Protein AF-C5L3Y3-F1 (afdb_monomer_lite)

Secondary structure (DSSP, 8-state):
---HHHHHHHHHHHHHHHTT--HHHHHTHHHHHHHHHTSTTS-HHHHHHHHHHHHHHHHHTT-HHHHHHHHHHHHHHHHHH-PPPPHHHHHHHHHHHIIIII--HHHHHHHHHHHHHTSS-TT-THHHHHHHHHHHHTT-HHHHHHHHHHHHHHSSS-GGG-HHHHHHHHHHHHHTT-HHHHHHHHTTT--

Foldseek 3Di:
DDDPLLVVLLVQLLVCVLQVHDLVSQCSLQVVLVVLLVDPDDCLQSSLSSLLSNLVSCCVVVVLVVSVVSLVSSVVNVVVNPDDHFLLSVLSSQLSCCCNVVVNLQSSLVSLVVSCVRDPDVVSCSSLVSSLVSCVVVLNLVSLVVSLVSVCVVDVDPLLPTLNNLQSNLVSCVSVVNNVRSVVSVVSNPD

Radius of gyration: 16.75 Å; chains: 1; bounding box: 47×32×42 Å

Sequence (191 aa):
MTNPELSTAIHSYKHAVLAYLNFDYWAKIVPVAEKALKTPHRDTGESLTAGLLAVDFLTWSRQVQRGKEMLATVERVADETGQAYPEYISNLLKAYQSCIKATDYEKAYGYFYRSWATGPHHEDLFALKRAQVMALKCGRSDLIHEAIAELYKTHSFSLSTIPFMAGMVSFGLEQAGDYSGAERFIVYISK

pLDDT: mean 83.25, std 13.18, range [41.72, 97.56]

Structure (mmCIF, N/CA/C/O backbone):
data_AF-C5L3Y3-F1
#
_entry.id   AF-C5L3Y3-F1
#
loop_
_atom_site.group_PDB
_atom_site.id
_atom_site.type_symbol
_atom_site.label_atom_id
_atom_site.label_alt_id
_atom_site.label_comp_id
_atom_site.label_asym_id
_atom_site.label_entity_id
_atom_site.label_seq_id
_atom_site.pdbx_PDB_ins_code
_atom_site.Cartn_x
_atom_site.Cartn_y
_atom_site.Cartn_z
_atom_site.occupancy
_atom_site.B_iso_or_equiv
_atom_site.auth_seq_id
_atom_site.auth_comp_id
_atom_site.auth_asym_id
_atom_site.auth_atom_id
_atom_site.pdbx_PDB_model_num
ATOM 1 N N . MET A 1 1 ? -14.710 16.761 11.221 1.00 48.34 1 MET A N 1
ATOM 2 C CA . MET A 1 1 ? -13.512 17.576 11.520 1.00 48.34 1 MET A CA 1
ATOM 3 C C . MET A 1 1 ? -12.362 16.604 11.447 1.00 48.34 1 MET A C 1
ATOM 5 O O . MET A 1 1 ? -12.349 15.726 12.293 1.00 48.34 1 MET A O 1
ATOM 9 N N . THR A 1 2 ? -11.491 16.732 10.447 1.00 62.66 2 THR A N 1
ATOM 10 C CA . THR A 1 2 ? -10.348 15.830 10.249 1.00 62.66 2 THR A CA 1
ATOM 11 C C . THR A 1 2 ? -9.451 15.820 11.482 1.00 62.66 2 THR A C 1
ATOM 13 O O . THR A 1 2 ? -9.200 16.869 12.084 1.00 62.66 2 THR A O 1
ATOM 16 N N . ASN A 1 3 ? -8.983 14.639 11.879 1.00 81.06 3 ASN A N 1
ATOM 17 C CA . ASN A 1 3 ? -8.075 14.482 13.008 1.00 81.06 3 ASN A CA 1
ATOM 18 C C . ASN A 1 3 ? -6.643 14.862 12.568 1.00 81.06 3 ASN A C 1
ATOM 20 O O . ASN A 1 3 ? -6.042 14.130 11.776 1.00 81.06 3 ASN A O 1
ATOM 24 N N . PRO A 1 4 ? -6.046 15.964 13.073 1.00 85.50 4 PRO A N 1
ATOM 25 C CA . PRO A 1 4 ? -4.750 16.446 12.582 1.00 85.50 4 PRO A CA 1
ATOM 26 C C . PRO A 1 4 ? -3.602 15.454 12.798 1.00 85.50 4 PRO A C 1
ATOM 28 O O . PRO A 1 4 ? -2.688 15.376 11.975 1.00 85.50 4 PRO A O 1
ATOM 31 N N . GLU A 1 5 ? -3.656 14.673 13.882 1.00 89.19 5 GLU A N 1
ATOM 32 C CA . GLU A 1 5 ? -2.683 13.614 14.181 1.00 89.19 5 GLU A CA 1
ATOM 33 C C . GLU A 1 5 ? -2.729 12.522 13.100 1.00 89.19 5 GLU A C 1
ATOM 35 O O . GLU A 1 5 ? -1.695 12.088 12.591 1.00 89.19 5 GLU A O 1
ATOM 40 N N . LEU A 1 6 ? -3.941 12.133 12.700 1.00 89.38 6 LEU A N 1
ATOM 41 C CA . LEU A 1 6 ? -4.198 11.085 11.716 1.00 89.38 6 LEU A CA 1
ATOM 42 C C . LEU A 1 6 ? -3.771 11.515 10.310 1.00 89.38 6 LEU A C 1
ATOM 44 O O . LEU A 1 6 ? -3.026 10.798 9.641 1.00 89.38 6 LEU A O 1
ATOM 48 N N . SER A 1 7 ? -4.174 12.718 9.902 1.00 90.31 7 SER A N 1
ATOM 49 C CA . SER A 1 7 ? -3.813 13.294 8.606 1.00 90.31 7 SER A CA 1
ATOM 50 C C . SER A 1 7 ? -2.290 13.452 8.458 1.00 90.31 7 SER A C 1
ATOM 52 O O . SER A 1 7 ? -1.703 13.033 7.456 1.00 90.31 7 SER A O 1
ATOM 54 N N . THR A 1 8 ? -1.616 13.936 9.512 1.00 92.69 8 THR A N 1
ATOM 55 C CA . THR A 1 8 ? -0.148 14.065 9.549 1.00 92.69 8 THR A CA 1
ATOM 56 C C . THR A 1 8 ? 0.543 12.710 9.430 1.00 92.69 8 THR A C 1
ATOM 58 O O . THR A 1 8 ? 1.523 12.581 8.690 1.00 92.69 8 THR A O 1
ATOM 61 N N . ALA A 1 9 ? 0.045 11.689 10.132 1.00 92.62 9 ALA A N 1
ATOM 62 C CA . ALA A 1 9 ? 0.619 10.349 10.083 1.00 92.62 9 ALA A CA 1
ATOM 63 C C . ALA A 1 9 ? 0.475 9.719 8.688 1.00 92.62 9 ALA A C 1
ATOM 65 O O . ALA A 1 9 ? 1.448 9.175 8.164 1.00 92.62 9 ALA A O 1
ATOM 66 N N . ILE A 1 10 ? -0.700 9.845 8.059 1.00 93.06 10 ILE A N 1
ATOM 67 C CA . ILE A 1 10 ? -0.961 9.358 6.695 1.00 93.06 10 ILE A CA 1
ATOM 68 C C . ILE A 1 10 ? -0.006 10.020 5.696 1.00 93.06 10 ILE A C 1
ATOM 70 O O . ILE A 1 10 ? 0.648 9.323 4.917 1.00 93.06 10 ILE A O 1
ATOM 74 N N . HIS A 1 11 ? 0.103 11.351 5.729 1.00 91.50 11 HIS A N 1
ATOM 75 C CA . HIS A 1 11 ? 0.978 12.086 4.816 1.00 91.50 11 HIS A CA 1
ATOM 76 C C . HIS A 1 11 ? 2.454 11.725 5.034 1.00 91.50 11 HIS A C 1
ATOM 78 O O . HIS A 1 11 ? 3.159 11.384 4.083 1.00 91.50 11 HIS A O 1
ATOM 84 N N . SER A 1 12 ? 2.901 11.706 6.294 1.00 90.81 12 SER A N 1
ATOM 85 C CA . SER A 1 12 ? 4.278 11.344 6.655 1.00 90.81 12 SER A CA 1
ATOM 86 C C . SER A 1 12 ? 4.635 9.932 6.197 1.00 90.81 12 SER A C 1
ATOM 88 O O . SER A 1 12 ? 5.738 9.712 5.702 1.00 90.81 12 SER A O 1
ATOM 90 N N . TYR A 1 13 ? 3.702 8.983 6.322 1.00 93.69 13 TYR A N 1
ATOM 91 C CA . TYR A 1 13 ? 3.898 7.612 5.866 1.00 93.69 13 TYR A CA 1
ATOM 92 C C . TYR A 1 13 ? 4.078 7.539 4.351 1.00 93.69 13 TYR A C 1
ATOM 94 O O . TYR A 1 13 ? 5.070 6.992 3.870 1.00 93.69 13 TYR A O 1
ATOM 102 N N . LYS A 1 14 ? 3.144 8.120 3.589 1.00 90.31 14 LYS A N 1
ATOM 103 C CA . LYS A 1 14 ? 3.197 8.124 2.120 1.00 90.31 14 LYS A CA 1
ATOM 104 C C . LYS A 1 14 ? 4.480 8.780 1.621 1.00 90.31 14 LYS A C 1
ATOM 106 O O . LYS A 1 14 ? 5.168 8.200 0.782 1.00 90.31 14 LYS A O 1
ATOM 111 N N . HIS A 1 15 ? 4.854 9.919 2.203 1.00 86.44 15 HIS A N 1
ATOM 112 C CA . HIS A 1 15 ? 6.114 10.589 1.900 1.00 86.44 15 HIS A CA 1
ATOM 113 C C . HIS A 1 15 ? 7.324 9.701 2.218 1.00 86.44 15 HIS A C 1
ATOM 115 O O . HIS A 1 15 ? 8.192 9.528 1.369 1.00 86.44 15 HIS A O 1
ATOM 121 N N . ALA A 1 16 ? 7.379 9.086 3.404 1.00 86.94 16 ALA A N 1
ATOM 122 C CA . ALA A 1 16 ? 8.483 8.208 3.788 1.00 86.94 16 ALA A CA 1
ATOM 123 C C . ALA A 1 16 ? 8.630 7.004 2.846 1.00 86.94 16 ALA A C 1
ATOM 125 O O . ALA A 1 16 ? 9.750 6.649 2.468 1.00 86.94 16 ALA A O 1
ATOM 126 N N . VAL A 1 17 ? 7.507 6.420 2.422 1.00 86.25 17 VAL A N 1
ATOM 127 C CA . VAL A 1 17 ? 7.484 5.335 1.442 1.00 86.25 17 VAL A CA 1
ATOM 128 C C . VAL A 1 17 ? 7.999 5.820 0.094 1.00 86.25 17 VAL A C 1
ATOM 130 O O . VAL A 1 17 ? 8.873 5.171 -0.481 1.00 86.25 17 VAL A O 1
ATOM 133 N N . LEU A 1 18 ? 7.495 6.939 -0.425 1.00 81.88 18 LEU A N 1
ATOM 134 C CA . LEU A 1 18 ? 7.925 7.490 -1.712 1.00 81.88 18 LEU A CA 1
ATOM 135 C C . LEU A 1 18 ? 9.393 7.938 -1.691 1.00 81.88 18 LEU A C 1
ATOM 137 O O . LEU A 1 18 ? 10.087 7.740 -2.676 1.00 81.88 18 LEU A O 1
ATOM 141 N N . ALA A 1 19 ? 9.906 8.437 -0.572 1.00 78.62 19 ALA A N 1
ATOM 142 C CA . ALA A 1 19 ? 11.302 8.847 -0.427 1.00 78.62 19 ALA A CA 1
ATOM 143 C C . ALA A 1 19 ? 12.263 7.704 -0.035 1.00 78.62 19 ALA A C 1
ATOM 145 O O . ALA A 1 19 ? 13.447 7.959 0.160 1.00 78.62 19 ALA A O 1
ATOM 146 N N . TYR A 1 20 ? 11.785 6.455 0.091 1.00 77.19 20 TYR A N 1
ATOM 147 C CA . TYR A 1 20 ? 12.585 5.308 0.559 1.00 77.19 20 TYR A CA 1
ATOM 148 C C . TYR A 1 20 ? 13.301 5.552 1.901 1.00 77.19 20 TYR A C 1
ATOM 150 O O . TYR A 1 20 ? 14.406 5.063 2.134 1.00 77.19 20 TYR A O 1
ATOM 158 N N . LEU A 1 21 ? 12.664 6.294 2.810 1.00 80.12 21 LEU A 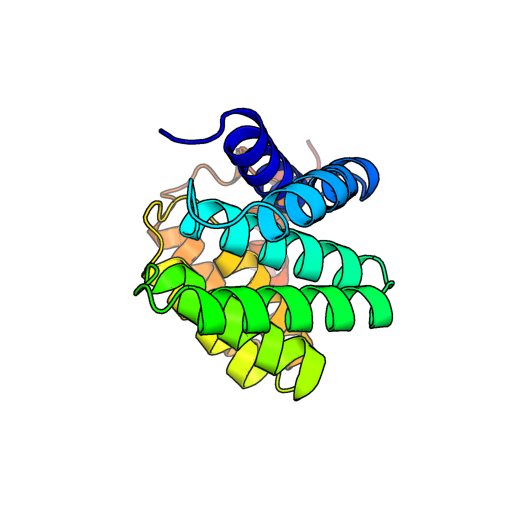N 1
ATOM 159 C CA . LEU A 1 21 ? 13.214 6.500 4.149 1.00 80.12 21 LEU A CA 1
ATOM 160 C C . LEU A 1 21 ? 13.245 5.180 4.931 1.00 80.12 21 LEU A C 1
ATOM 162 O O . LEU A 1 21 ? 12.514 4.242 4.615 1.00 80.12 21 LEU A O 1
ATOM 166 N N . ASN A 1 22 ? 14.052 5.128 5.990 1.00 83.75 22 ASN A N 1
ATOM 167 C CA . ASN A 1 22 ? 14.116 3.975 6.891 1.00 83.75 22 ASN A CA 1
ATOM 168 C C . ASN A 1 22 ? 12.719 3.630 7.462 1.00 83.75 22 ASN A C 1
ATOM 170 O O . ASN A 1 22 ? 11.907 4.520 7.732 1.00 83.75 22 ASN A O 1
ATOM 174 N N . PHE A 1 23 ? 12.459 2.339 7.682 1.00 84.00 23 PHE A N 1
ATOM 175 C CA . PHE A 1 23 ? 11.250 1.807 8.308 1.00 84.00 23 PHE A CA 1
ATOM 176 C C . PHE A 1 23 ? 10.892 2.459 9.652 1.00 84.00 23 PHE A C 1
ATOM 178 O O . PHE A 1 23 ? 9.711 2.495 9.987 1.00 84.00 23 PHE A O 1
ATOM 185 N N . ASP A 1 24 ? 11.841 3.048 10.382 1.00 86.31 24 ASP A N 1
ATOM 186 C CA . ASP A 1 24 ? 11.549 3.826 11.600 1.00 86.31 24 ASP A CA 1
ATOM 187 C C . ASP A 1 24 ? 10.598 5.010 11.341 1.00 86.31 24 ASP A C 1
ATOM 189 O O . ASP A 1 24 ? 9.754 5.348 12.175 1.00 86.31 24 ASP A O 1
ATOM 193 N N . TYR A 1 25 ? 10.682 5.629 10.158 1.00 85.25 25 TYR A N 1
ATOM 194 C CA . TYR A 1 25 ? 9.756 6.688 9.747 1.00 85.25 25 TYR A CA 1
ATOM 195 C C . TYR A 1 25 ? 8.369 6.134 9.408 1.00 85.25 25 TYR A C 1
ATOM 197 O O . TYR A 1 25 ? 7.365 6.817 9.604 1.00 85.25 25 TYR A O 1
ATOM 205 N N . TRP A 1 26 ? 8.313 4.891 8.933 1.00 90.00 26 TRP A N 1
ATOM 206 C CA . TRP A 1 26 ? 7.099 4.215 8.490 1.00 90.00 26 TRP A CA 1
ATOM 207 C C . TRP A 1 26 ? 6.322 3.684 9.701 1.00 90.00 26 TRP A C 1
ATOM 209 O O . TRP A 1 26 ? 5.102 3.810 9.763 1.00 90.00 26 TRP A O 1
ATOM 219 N N . ALA A 1 27 ? 7.033 3.165 10.708 1.00 93.06 27 ALA A N 1
ATOM 220 C CA . ALA A 1 27 ? 6.473 2.539 11.905 1.00 93.06 27 ALA A CA 1
ATOM 221 C C . ALA A 1 27 ? 5.526 3.452 12.703 1.00 93.06 27 ALA A C 1
ATOM 223 O O . ALA A 1 27 ? 4.621 2.967 13.383 1.00 93.06 27 ALA A O 1
ATOM 224 N N . LYS A 1 28 ? 5.697 4.777 12.587 1.00 94.31 28 LYS A N 1
ATOM 225 C CA . LYS A 1 28 ? 4.891 5.790 13.288 1.00 94.31 28 LYS A CA 1
ATOM 226 C C . LYS A 1 28 ? 3.395 5.717 12.966 1.00 94.31 28 LYS A C 1
ATOM 228 O O . LYS A 1 28 ? 2.593 6.152 13.787 1.00 94.31 28 LYS A O 1
ATOM 233 N N . ILE A 1 29 ? 3.005 5.149 11.820 1.00 96.06 29 ILE A N 1
ATOM 234 C CA . ILE A 1 29 ? 1.589 5.011 11.445 1.00 96.06 29 ILE A CA 1
ATOM 235 C C . ILE A 1 29 ? 0.839 3.997 12.322 1.00 96.06 29 ILE A C 1
ATOM 237 O O . ILE A 1 29 ? -0.355 4.159 12.555 1.00 96.06 29 ILE A O 1
ATOM 241 N N . VAL A 1 30 ? 1.528 2.968 12.832 1.00 97.12 30 VAL A N 1
ATOM 242 C CA . VAL A 1 30 ? 0.906 1.834 13.537 1.00 97.12 30 VAL A CA 1
ATOM 243 C C . VAL A 1 30 ? 0.162 2.257 14.810 1.00 97.12 30 VAL A C 1
ATOM 245 O O . VAL A 1 30 ? -1.033 1.976 14.889 1.00 97.12 30 VAL A O 1
ATOM 248 N N . PRO A 1 31 ? 0.782 2.951 15.790 1.00 95.62 31 PRO A N 1
ATOM 249 C CA . PRO A 1 31 ? 0.071 3.343 17.011 1.00 95.62 31 PRO A CA 1
ATOM 250 C C . PRO A 1 31 ? -1.088 4.313 16.735 1.00 95.62 31 PRO A C 1
ATOM 252 O O . PRO A 1 31 ? -2.117 4.259 17.411 1.00 95.62 31 PRO A O 1
ATOM 255 N N . VAL A 1 32 ? -0.955 5.172 15.717 1.00 94.31 32 VAL A N 1
ATOM 256 C CA . VAL A 1 32 ? -2.010 6.112 15.307 1.00 94.31 32 VAL A CA 1
ATOM 257 C C . VAL A 1 32 ? -3.198 5.355 14.710 1.00 94.31 32 VAL A C 1
ATOM 259 O O . VAL A 1 32 ? -4.339 5.601 15.099 1.00 94.31 32 VAL A O 1
ATOM 262 N N . ALA A 1 33 ? -2.938 4.384 13.831 1.00 94.56 33 ALA A N 1
ATOM 263 C CA . ALA A 1 33 ? -3.959 3.522 13.247 1.00 94.56 33 ALA A CA 1
ATOM 264 C C . ALA A 1 33 ? -4.674 2.665 14.306 1.00 94.56 33 ALA A C 1
ATOM 266 O O . ALA A 1 33 ? -5.902 2.619 14.331 1.00 94.56 33 ALA A O 1
ATOM 267 N N . GLU A 1 34 ? -3.932 2.040 15.227 1.00 94.75 34 GLU A N 1
ATOM 268 C CA . GLU A 1 34 ? -4.499 1.224 16.313 1.00 94.75 34 GLU A CA 1
ATOM 269 C C . GLU A 1 34 ? -5.439 2.037 17.218 1.00 94.75 34 GLU A C 1
ATOM 271 O O . GLU A 1 34 ? -6.486 1.539 17.637 1.00 94.75 34 GLU A O 1
ATOM 276 N N . LYS A 1 35 ? -5.089 3.294 17.514 1.00 92.81 35 LYS A N 1
ATOM 277 C CA . LYS A 1 35 ? -5.934 4.226 18.276 1.00 92.81 35 LYS A CA 1
ATOM 278 C C . LYS A 1 35 ? -7.173 4.645 17.477 1.00 92.81 35 LYS A C 1
ATOM 280 O O . LYS A 1 35 ? -8.284 4.639 18.011 1.00 92.81 35 LYS A O 1
ATOM 285 N N . ALA A 1 36 ? -6.990 4.986 16.202 1.00 91.31 36 ALA A N 1
ATOM 286 C CA . ALA A 1 36 ? -8.058 5.453 15.324 1.00 91.31 36 ALA A CA 1
ATOM 287 C C . ALA A 1 36 ? -9.120 4.369 15.065 1.00 91.31 36 ALA A C 1
ATOM 289 O O . ALA A 1 36 ? -10.313 4.652 15.139 1.00 91.31 36 ALA A O 1
ATOM 290 N N . LEU A 1 37 ? -8.706 3.115 14.855 1.00 91.31 37 LEU A N 1
ATOM 291 C CA . LEU A 1 37 ? -9.612 1.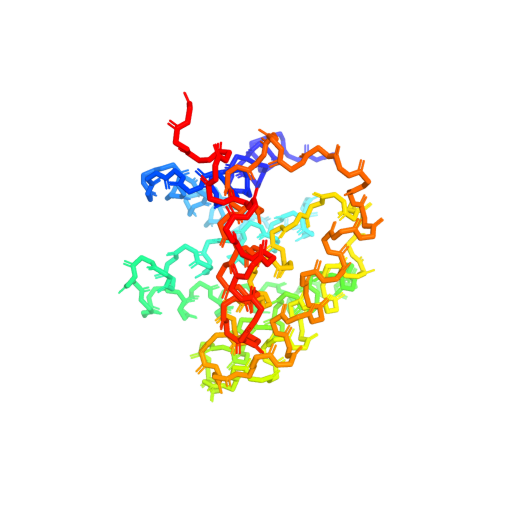979 14.625 1.00 91.31 37 LEU A CA 1
ATOM 292 C C . LEU A 1 37 ? -10.416 1.567 15.873 1.00 91.31 37 LEU A C 1
ATOM 294 O O . LEU A 1 37 ? -11.435 0.894 15.746 1.00 91.31 37 LEU A O 1
ATOM 298 N N . LYS A 1 38 ? -9.983 1.967 17.077 1.00 88.31 38 LYS A N 1
ATOM 299 C CA . LYS A 1 38 ? -10.703 1.719 18.342 1.00 88.31 38 LYS A CA 1
ATOM 300 C C . LYS A 1 38 ? -11.728 2.797 18.688 1.00 88.31 38 LYS A C 1
ATOM 302 O O . LYS A 1 38 ? -12.510 2.599 19.613 1.00 88.31 38 LYS A O 1
ATOM 307 N N . THR A 1 39 ? -11.711 3.933 17.990 1.00 77.69 39 THR A N 1
ATOM 308 C CA . THR A 1 39 ? -12.551 5.091 18.315 1.00 77.69 39 THR A CA 1
ATOM 309 C C . THR A 1 39 ? -13.575 5.294 17.198 1.00 77.69 39 THR A C 1
ATOM 311 O O . THR A 1 39 ? -13.271 5.948 16.199 1.00 77.69 39 THR A O 1
ATOM 314 N N . PRO A 1 40 ? -14.775 4.705 17.305 1.00 56.25 40 PRO A N 1
ATOM 315 C CA . PRO A 1 40 ? -15.692 4.662 16.180 1.00 56.25 40 PRO A CA 1
ATOM 316 C C . PRO A 1 40 ? -16.331 6.041 15.904 1.00 56.25 40 PRO A C 1
ATOM 318 O O . PRO A 1 40 ? -16.626 6.811 16.818 1.00 56.25 40 PRO A O 1
ATOM 321 N N . HIS A 1 41 ? -16.562 6.323 14.614 1.00 61.25 41 HIS A N 1
ATOM 322 C CA . HIS A 1 41 ? -17.490 7.331 14.060 1.00 61.25 41 HIS A CA 1
ATOM 323 C C . HIS A 1 41 ? -17.050 8.790 13.830 1.00 61.25 41 HIS A C 1
ATOM 325 O O . HIS A 1 41 ? -17.874 9.554 13.328 1.00 61.25 41 HIS A O 1
ATOM 331 N N . ARG A 1 42 ? -15.810 9.221 14.110 1.00 59.34 42 ARG A N 1
ATOM 332 C CA . ARG A 1 42 ? -15.420 10.625 13.814 1.00 59.34 42 ARG A CA 1
ATOM 333 C C . ARG A 1 42 ? -14.796 10.848 12.433 1.00 59.34 42 ARG A C 1
ATOM 335 O O . ARG A 1 42 ? -15.142 11.839 11.803 1.00 59.34 42 ARG A O 1
ATOM 342 N N . ASP A 1 43 ? -13.975 9.909 11.953 1.00 69.25 43 ASP A N 1
ATOM 343 C CA . ASP A 1 43 ? -13.211 10.032 10.698 1.00 69.25 43 ASP A CA 1
ATOM 3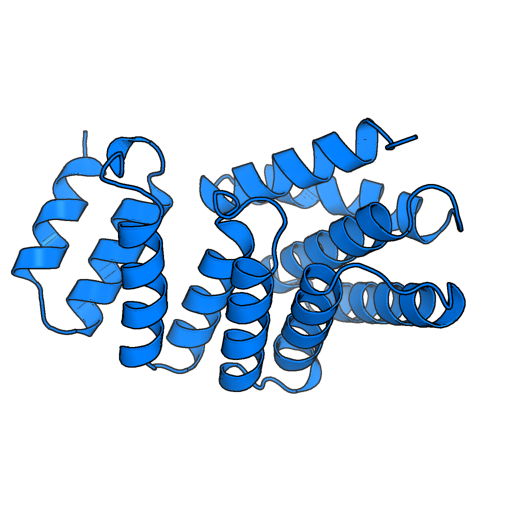44 C C . ASP A 1 43 ? -13.008 8.663 10.011 1.00 69.25 43 ASP A C 1
ATOM 346 O O . ASP A 1 43 ? -11.885 8.255 9.717 1.00 69.25 43 ASP A O 1
ATOM 350 N N . THR A 1 44 ? -14.095 7.914 9.769 1.00 80.62 44 THR A N 1
ATOM 351 C CA . THR A 1 44 ? -14.050 6.523 9.266 1.00 80.62 44 THR A CA 1
ATOM 352 C C . THR A 1 44 ? -13.104 6.340 8.069 1.00 80.62 44 THR A C 1
ATOM 354 O O . THR A 1 44 ? -12.312 5.404 8.054 1.00 80.62 44 THR A O 1
ATOM 357 N N . GLY A 1 45 ? -13.110 7.258 7.095 1.00 88.06 45 GLY A N 1
ATOM 358 C CA . GLY A 1 45 ? -12.228 7.176 5.923 1.00 88.06 45 GLY A CA 1
ATOM 359 C C . GLY A 1 45 ? -10.733 7.318 6.243 1.00 88.06 45 GLY A C 1
ATOM 360 O O . GLY A 1 45 ? -9.922 6.512 5.779 1.00 88.06 45 GLY A O 1
ATOM 361 N N . GLU A 1 46 ? -10.344 8.304 7.055 1.00 89.31 46 GLU A N 1
ATOM 362 C CA . GLU A 1 46 ? -8.938 8.468 7.452 1.00 89.31 46 GLU A CA 1
ATOM 363 C C . GLU A 1 46 ? -8.492 7.325 8.376 1.00 89.31 46 GLU A C 1
ATOM 365 O O . GLU A 1 46 ? -7.379 6.823 8.225 1.00 89.31 46 GLU A O 1
ATOM 370 N N . SER A 1 47 ? -9.365 6.846 9.272 1.00 91.44 47 SER A N 1
ATOM 371 C CA . SER A 1 47 ? -9.066 5.713 10.159 1.00 91.44 47 SER A CA 1
ATOM 372 C C . SER A 1 47 ? -8.804 4.432 9.367 1.00 91.44 47 SER A C 1
ATOM 374 O O . SER A 1 47 ? -7.812 3.745 9.617 1.00 91.44 47 SER A O 1
ATOM 376 N N . LEU A 1 48 ? -9.654 4.130 8.379 1.00 92.69 48 LEU A N 1
ATOM 377 C CA . LEU A 1 48 ? -9.458 2.990 7.481 1.00 92.69 48 LEU A CA 1
ATOM 378 C C . LEU A 1 48 ? -8.181 3.157 6.650 1.00 92.69 48 LEU A C 1
ATOM 380 O O . LEU A 1 48 ? -7.405 2.212 6.529 1.00 92.69 48 LEU A O 1
ATOM 384 N N . THR A 1 49 ? -7.912 4.360 6.136 1.00 93.06 49 THR A N 1
ATOM 385 C CA . THR A 1 49 ? -6.681 4.645 5.382 1.00 93.06 49 THR A CA 1
ATOM 386 C C . THR A 1 49 ? -5.438 4.409 6.237 1.00 93.06 49 THR A C 1
ATOM 388 O O . THR A 1 49 ? -4.549 3.669 5.822 1.00 93.06 49 THR A O 1
ATOM 391 N N . ALA A 1 50 ? -5.375 4.972 7.446 1.00 94.50 50 ALA A N 1
ATOM 392 C CA . ALA A 1 50 ? -4.258 4.755 8.364 1.00 94.50 50 ALA A CA 1
ATOM 393 C C . ALA A 1 50 ? -4.101 3.271 8.729 1.00 94.50 50 ALA A C 1
ATOM 395 O O . ALA A 1 50 ? -2.980 2.764 8.745 1.00 94.50 50 ALA A O 1
ATOM 396 N N . GLY A 1 51 ? -5.212 2.560 8.944 1.00 95.81 51 GLY A N 1
ATOM 397 C CA . GLY A 1 51 ? -5.227 1.109 9.129 1.00 95.81 51 GLY A CA 1
ATOM 398 C C . GLY A 1 51 ? -4.573 0.358 7.970 1.00 95.81 51 GLY A C 1
ATOM 399 O O . GLY A 1 51 ? -3.675 -0.450 8.190 1.00 95.81 51 GLY A O 1
ATOM 400 N N . LEU A 1 52 ? -4.952 0.666 6.729 1.00 96.56 52 LEU A N 1
ATOM 401 C CA . LEU A 1 52 ? -4.381 0.043 5.529 1.00 96.56 52 LEU A CA 1
ATOM 402 C C . LEU A 1 52 ? -2.895 0.391 5.331 1.00 96.56 52 LEU A C 1
ATOM 404 O O . LEU A 1 52 ? -2.122 -0.454 4.883 1.00 96.56 52 LEU A O 1
ATOM 408 N N . LEU A 1 53 ? -2.459 1.594 5.711 1.00 96.56 53 LEU A N 1
ATOM 409 C CA . LEU A 1 53 ? -1.036 1.960 5.716 1.00 96.56 53 LEU A CA 1
ATOM 410 C C . LEU A 1 53 ? -0.252 1.252 6.837 1.00 96.56 53 LEU A C 1
ATOM 412 O O . LEU A 1 53 ? 0.911 0.897 6.654 1.00 96.56 53 LEU A O 1
ATOM 416 N N . ALA A 1 54 ? -0.877 0.973 7.982 1.00 97.31 54 ALA A N 1
ATOM 417 C CA . ALA A 1 54 ? -0.279 0.124 9.009 1.00 97.31 54 ALA A CA 1
ATOM 418 C C . ALA A 1 54 ? -0.167 -1.337 8.541 1.00 97.31 54 ALA A C 1
ATOM 420 O O . ALA A 1 54 ? 0.869 -1.966 8.764 1.00 97.31 54 ALA A O 1
ATOM 421 N N . VAL A 1 55 ? -1.181 -1.866 7.842 1.00 97.56 55 VAL A N 1
ATOM 422 C CA . VAL A 1 55 ? -1.122 -3.187 7.185 1.00 97.56 55 VAL A CA 1
ATOM 423 C C . VAL A 1 55 ? 0.065 -3.258 6.226 1.00 97.56 55 VAL A C 1
ATOM 425 O O . VAL A 1 55 ? 0.836 -4.220 6.269 1.00 97.56 55 VAL A O 1
ATOM 428 N N . ASP A 1 56 ? 0.233 -2.231 5.395 1.00 96.56 56 ASP A N 1
ATOM 429 C CA . ASP A 1 56 ? 1.351 -2.094 4.466 1.00 96.56 56 ASP A CA 1
ATOM 430 C C . ASP A 1 56 ? 2.698 -2.194 5.189 1.00 96.56 56 ASP A C 1
ATOM 432 O O . ASP A 1 56 ? 3.499 -3.088 4.902 1.00 96.56 56 ASP A O 1
ATOM 436 N N . PHE A 1 57 ? 2.921 -1.339 6.189 1.00 96.31 57 PHE A N 1
ATOM 437 C CA . PHE A 1 57 ? 4.152 -1.335 6.974 1.00 96.31 57 PHE A CA 1
ATOM 438 C C . PHE A 1 57 ? 4.450 -2.700 7.584 1.00 96.31 57 PHE A C 1
ATOM 440 O O . PHE A 1 57 ? 5.556 -3.222 7.436 1.00 96.31 57 PHE A O 1
ATOM 447 N N . LEU A 1 58 ? 3.473 -3.285 8.276 1.00 96.31 58 LEU A N 1
ATOM 448 C CA . LEU A 1 58 ? 3.644 -4.555 8.977 1.00 96.31 58 LEU A CA 1
ATOM 449 C C . LEU A 1 58 ? 3.969 -5.685 7.995 1.00 96.31 58 LEU A C 1
ATOM 451 O O . LEU A 1 58 ? 4.835 -6.514 8.267 1.00 96.31 58 LEU A O 1
ATOM 455 N N . THR A 1 59 ? 3.349 -5.679 6.817 1.00 91.94 59 THR A N 1
ATOM 456 C CA . THR A 1 59 ? 3.612 -6.670 5.768 1.00 91.94 59 THR A CA 1
ATOM 457 C C . THR A 1 59 ? 5.037 -6.547 5.230 1.00 91.94 59 THR A C 1
ATOM 459 O O . THR A 1 59 ? 5.773 -7.536 5.188 1.00 91.94 59 THR A O 1
ATOM 462 N N . TRP A 1 60 ? 5.465 -5.336 4.865 1.00 90.00 60 TRP A N 1
ATOM 463 C CA . TRP A 1 60 ? 6.773 -5.118 4.236 1.00 90.00 60 TRP A CA 1
ATOM 464 C C . TRP A 1 60 ? 7.946 -5.094 5.223 1.00 90.00 60 TRP A C 1
ATOM 466 O O . TRP A 1 60 ? 9.069 -5.402 4.830 1.00 90.00 60 TRP A O 1
ATOM 476 N N . SER A 1 61 ? 7.690 -4.829 6.506 1.00 91.50 61 SER A N 1
ATOM 477 C CA . SER A 1 61 ? 8.670 -4.954 7.600 1.00 91.50 61 SER A CA 1
ATOM 478 C C . SER A 1 61 ? 8.775 -6.378 8.167 1.00 91.50 61 SER A C 1
ATOM 480 O O . SER A 1 61 ? 9.368 -6.585 9.223 1.00 91.50 61 SER A O 1
ATOM 482 N N . ARG A 1 62 ? 8.224 -7.380 7.462 1.00 91.62 62 ARG A N 1
ATOM 483 C CA . ARG A 1 62 ? 8.244 -8.814 7.825 1.00 91.62 62 ARG A CA 1
ATOM 484 C C . ARG A 1 62 ? 7.454 -9.177 9.090 1.00 91.62 62 ARG A C 1
ATOM 486 O O . ARG A 1 62 ? 7.545 -10.305 9.564 1.00 91.62 62 ARG A O 1
ATOM 493 N N . GLN A 1 63 ? 6.597 -8.288 9.581 1.00 94.81 63 GLN A N 1
ATOM 494 C CA . GLN A 1 63 ? 5.618 -8.559 10.640 1.00 94.81 63 GLN A CA 1
ATOM 495 C C . GLN A 1 63 ? 4.288 -9.057 10.043 1.00 94.81 63 GLN A C 1
ATOM 497 O O . GLN A 1 63 ? 3.210 -8.559 10.368 1.00 94.81 63 GLN A O 1
ATOM 502 N N . VAL A 1 64 ? 4.354 -10.048 9.144 1.00 92.50 64 VAL A N 1
ATOM 503 C CA . VAL A 1 64 ? 3.220 -10.473 8.297 1.00 92.50 64 VAL A CA 1
ATOM 504 C C . VAL A 1 64 ? 2.004 -10.910 9.118 1.00 92.50 64 VAL A C 1
ATOM 506 O O . VAL A 1 64 ? 0.877 -10.573 8.766 1.00 92.50 64 VAL A O 1
ATOM 509 N N . GLN A 1 65 ? 2.218 -11.623 10.226 1.00 95.00 65 GLN A N 1
ATOM 510 C CA . GLN A 1 65 ? 1.129 -12.072 11.096 1.00 95.00 65 GLN A CA 1
ATOM 511 C C . GLN A 1 65 ? 0.375 -10.887 11.720 1.00 95.00 65 GLN A C 1
ATOM 513 O O . GLN A 1 65 ? -0.848 -10.811 11.626 1.00 95.00 65 GLN A O 1
ATOM 518 N N . ARG A 1 66 ? 1.107 -9.895 12.235 1.00 96.56 66 ARG A N 1
ATOM 519 C CA . ARG A 1 66 ? 0.520 -8.658 12.762 1.00 96.56 66 ARG A CA 1
ATOM 520 C C . ARG A 1 66 ? -0.164 -7.839 11.660 1.00 96.56 66 ARG A C 1
ATOM 522 O O . ARG A 1 66 ? -1.198 -7.226 11.896 1.00 96.56 66 ARG A O 1
ATOM 529 N N . GLY A 1 67 ? 0.370 -7.870 10.437 1.00 96.56 67 GLY A N 1
ATOM 530 C CA . GLY A 1 67 ? -0.275 -7.284 9.257 1.00 96.56 67 GLY A CA 1
ATOM 531 C C . GLY A 1 67 ? -1.627 -7.929 8.935 1.00 96.56 67 GLY A C 1
ATOM 532 O O . GLY A 1 67 ? -2.586 -7.218 8.641 1.00 96.56 67 GLY A O 1
ATOM 533 N N . LYS A 1 68 ? -1.740 -9.259 9.057 1.00 96.50 68 LYS A N 1
ATOM 534 C CA . LYS A 1 68 ? -3.010 -9.993 8.897 1.00 96.50 68 LYS A CA 1
ATOM 535 C C . LYS A 1 68 ? -4.032 -9.622 9.972 1.00 96.50 68 LYS A C 1
ATOM 537 O O . LYS A 1 68 ? -5.196 -9.411 9.647 1.00 96.50 68 LYS A O 1
ATOM 542 N N . GLU A 1 69 ? -3.601 -9.516 11.224 1.00 96.88 69 GLU A N 1
ATOM 543 C CA . GLU A 1 69 ? -4.454 -9.108 12.351 1.00 96.88 69 GLU A CA 1
ATOM 544 C C . GLU A 1 69 ? -4.948 -7.662 12.201 1.00 96.88 69 GLU A C 1
ATOM 546 O O . GLU A 1 69 ? -6.131 -7.373 12.407 1.00 96.88 69 GLU A O 1
ATOM 551 N N . MET A 1 70 ? -4.064 -6.759 11.765 1.00 97.12 70 MET A N 1
ATOM 552 C CA . MET A 1 70 ? -4.433 -5.382 11.442 1.00 97.12 70 MET A CA 1
ATOM 553 C C . MET A 1 70 ? -5.443 -5.341 10.291 1.00 97.12 70 MET A C 1
ATOM 555 O O . MET A 1 70 ? -6.451 -4.647 10.393 1.00 97.12 70 MET A O 1
ATOM 559 N N . LEU A 1 71 ? -5.228 -6.123 9.228 1.00 97.06 71 LEU A N 1
ATOM 560 C CA . LEU A 1 71 ? -6.154 -6.191 8.095 1.00 97.06 71 LEU A CA 1
ATOM 561 C C . LEU A 1 71 ? -7.535 -6.694 8.530 1.00 97.06 71 LEU A C 1
ATOM 563 O O . LEU A 1 71 ? -8.534 -6.082 8.172 1.00 97.06 71 LEU A O 1
ATOM 567 N N . ALA A 1 72 ? -7.593 -7.744 9.352 1.00 96.12 72 ALA A N 1
ATOM 568 C CA . ALA A 1 72 ? -8.849 -8.246 9.910 1.00 96.12 72 ALA A CA 1
ATOM 569 C C . ALA A 1 72 ? -9.568 -7.193 10.772 1.00 96.12 72 ALA A C 1
ATOM 571 O O . ALA A 1 72 ? -10.793 -7.086 10.746 1.00 96.12 72 ALA A O 1
ATOM 572 N N . THR A 1 73 ? -8.810 -6.373 11.505 1.00 95.31 73 THR A N 1
ATOM 573 C CA . THR A 1 73 ? -9.373 -5.257 12.278 1.00 95.31 73 THR A CA 1
ATOM 574 C C . THR A 1 73 ? -9.968 -4.188 11.365 1.00 95.31 73 THR A C 1
ATOM 576 O O . THR A 1 73 ? -11.071 -3.716 11.630 1.00 95.31 73 THR A O 1
ATOM 579 N N . VAL A 1 74 ? -9.268 -3.824 10.286 1.00 94.50 74 VAL A N 1
ATOM 580 C CA . VAL A 1 74 ? -9.757 -2.859 9.289 1.00 94.50 74 VAL A CA 1
ATOM 581 C C . VAL A 1 74 ? -11.032 -3.365 8.614 1.00 94.50 74 VAL A C 1
ATOM 583 O O . VAL A 1 74 ? -11.982 -2.600 8.493 1.00 94.50 74 VAL A O 1
ATOM 586 N N . GLU A 1 75 ? -11.075 -4.641 8.221 1.00 93.38 75 GLU A N 1
ATOM 587 C CA . GLU A 1 75 ? -12.262 -5.275 7.627 1.00 93.38 75 GLU A CA 1
ATOM 588 C C . GLU A 1 75 ? -13.461 -5.211 8.571 1.00 93.38 75 GLU A C 1
ATOM 590 O O . GLU A 1 75 ? -14.512 -4.707 8.192 1.00 93.38 75 GLU A O 1
ATOM 595 N N . ARG A 1 76 ? -13.275 -5.621 9.830 1.00 92.75 76 ARG A N 1
ATOM 596 C CA . ARG A 1 76 ? -14.335 -5.566 10.840 1.00 92.75 76 ARG A CA 1
ATOM 597 C C . ARG A 1 76 ? -14.877 -4.144 11.019 1.00 92.75 76 ARG A C 1
ATOM 599 O O . ARG A 1 76 ? -16.085 -3.959 11.071 1.00 92.75 76 ARG A O 1
ATOM 606 N N . VAL A 1 77 ? -14.003 -3.137 11.095 1.00 90.69 77 VAL A N 1
ATOM 607 C CA . VAL A 1 77 ? -14.424 -1.729 11.231 1.00 90.69 77 VAL A CA 1
ATOM 608 C C . VAL A 1 77 ? -15.145 -1.235 9.970 1.00 90.69 77 VAL A C 1
ATOM 610 O O . VAL A 1 77 ? -16.127 -0.498 10.074 1.00 90.69 77 VAL A O 1
ATOM 613 N N . ALA A 1 78 ? -14.687 -1.633 8.781 1.00 89.38 78 ALA A N 1
ATOM 614 C CA . ALA A 1 78 ? -15.351 -1.305 7.522 1.00 89.38 78 ALA A CA 1
ATOM 615 C C . ALA A 1 78 ? -16.770 -1.900 7.459 1.00 89.38 78 ALA A C 1
ATOM 617 O O . ALA A 1 78 ? -17.703 -1.195 7.078 1.00 89.38 78 ALA A O 1
ATOM 618 N N . ASP A 1 79 ? -16.943 -3.144 7.909 1.00 88.06 79 ASP A N 1
ATOM 619 C CA . ASP A 1 79 ? -18.241 -3.825 7.951 1.00 88.06 79 ASP A CA 1
ATOM 620 C C . ASP A 1 79 ? -19.177 -3.216 9.014 1.00 88.06 79 ASP A C 1
ATOM 622 O O . ASP A 1 79 ? -20.344 -2.937 8.739 1.00 88.06 79 ASP A O 1
ATOM 626 N N . GLU A 1 80 ? -18.667 -2.952 10.223 1.00 85.25 80 GLU A N 1
ATOM 627 C CA . GLU A 1 80 ? -19.441 -2.408 11.352 1.00 85.25 80 GLU A CA 1
ATOM 628 C C . GLU A 1 80 ? -19.927 -0.976 11.121 1.00 85.25 80 GLU A C 1
ATOM 630 O O . GLU A 1 80 ? -20.972 -0.577 11.638 1.00 85.25 80 GLU A O 1
ATOM 635 N N . THR A 1 81 ? -19.168 -0.175 10.373 1.00 74.81 81 THR A N 1
ATOM 636 C CA . THR A 1 81 ? -19.530 1.229 10.155 1.00 74.81 81 THR A CA 1
ATOM 637 C C . THR A 1 81 ? -20.704 1.389 9.199 1.00 74.81 81 THR A C 1
ATOM 639 O O . THR A 1 81 ? -21.362 2.428 9.260 1.00 74.81 81 THR A O 1
ATOM 642 N N . GLY A 1 82 ? -20.985 0.404 8.333 1.00 66.44 82 GLY A N 1
ATOM 643 C CA . GLY A 1 82 ? -22.103 0.423 7.376 1.00 66.44 82 GLY A CA 1
ATOM 644 C C . GLY A 1 82 ? -22.111 1.621 6.411 1.00 66.44 82 GLY A C 1
ATOM 645 O O . GLY A 1 82 ? -23.049 1.792 5.634 1.00 66.44 82 GLY A O 1
ATOM 646 N N . GLN A 1 83 ? -21.086 2.474 6.469 1.00 67.25 83 GLN A N 1
ATOM 647 C CA . GLN A 1 83 ? -20.949 3.695 5.694 1.00 67.25 83 GLN A CA 1
ATOM 648 C C . GLN A 1 83 ? -20.195 3.389 4.407 1.00 67.25 83 GLN A C 1
ATOM 650 O O . GLN A 1 83 ? -19.136 2.763 4.424 1.00 67.25 83 GLN A O 1
ATOM 655 N N . ALA A 1 84 ? -20.705 3.904 3.289 1.00 74.19 84 ALA A N 1
ATOM 656 C CA . ALA A 1 84 ? -19.943 3.935 2.054 1.00 74.19 84 ALA A CA 1
ATOM 657 C C . ALA A 1 84 ? -18.698 4.814 2.257 1.00 74.19 84 ALA A C 1
ATOM 659 O O . ALA A 1 84 ? -18.804 6.009 2.532 1.00 74.19 84 ALA A O 1
ATOM 660 N N . TYR A 1 85 ? -17.517 4.217 2.133 1.00 83.25 85 TYR A N 1
ATOM 661 C CA . TYR A 1 85 ? -16.248 4.934 2.076 1.00 83.25 85 TYR A CA 1
ATOM 662 C C . TYR A 1 85 ? -15.798 5.108 0.617 1.00 83.25 85 TYR A C 1
ATOM 664 O O . TYR A 1 85 ? -16.225 4.341 -0.252 1.00 83.25 85 TYR A O 1
ATOM 672 N N . PRO A 1 86 ? -14.944 6.109 0.327 1.00 88.31 86 PRO A N 1
ATOM 673 C CA . PRO A 1 86 ? -14.469 6.384 -1.025 1.00 88.31 86 PRO A CA 1
ATOM 674 C C . PRO A 1 86 ? -13.926 5.153 -1.758 1.00 88.31 86 PRO A C 1
ATOM 676 O O . PRO A 1 86 ? -13.282 4.284 -1.162 1.00 88.31 86 PRO A O 1
ATOM 679 N N . GLU A 1 87 ? -14.132 5.118 -3.075 1.00 90.75 87 GLU A N 1
ATOM 680 C CA . GLU A 1 87 ? -13.750 3.988 -3.928 1.00 90.75 87 GLU A CA 1
ATOM 681 C C . GLU A 1 87 ? -12.256 3.644 -3.821 1.00 90.75 87 GLU A C 1
ATOM 683 O O . GLU A 1 87 ? -11.899 2.465 -3.772 1.00 90.75 87 GLU A O 1
ATOM 688 N N . TYR A 1 88 ? -11.385 4.647 -3.671 1.00 90.88 88 TYR A N 1
ATOM 689 C CA . TYR A 1 88 ? -9.955 4.409 -3.479 1.00 90.88 88 TYR A CA 1
ATOM 690 C C . TYR A 1 88 ? -9.662 3.561 -2.227 1.00 90.88 88 TYR A C 1
ATOM 692 O O . TYR A 1 88 ? -8.834 2.655 -2.289 1.00 90.88 88 TYR A O 1
ATOM 700 N N . ILE A 1 89 ? -10.376 3.773 -1.111 1.00 92.38 89 ILE A N 1
ATOM 701 C CA . ILE A 1 89 ? -10.211 2.979 0.122 1.00 92.38 89 ILE A CA 1
ATOM 702 C C . ILE A 1 89 ? -10.688 1.543 -0.114 1.00 92.38 89 ILE A C 1
ATOM 704 O O . ILE A 1 89 ? -10.021 0.595 0.299 1.00 92.38 89 ILE A O 1
ATOM 708 N N . SER A 1 90 ? -11.805 1.370 -0.830 1.00 93.75 90 SER A N 1
ATOM 709 C CA . SER A 1 90 ? -12.311 0.045 -1.224 1.00 93.75 90 SER A CA 1
ATOM 710 C C . SER A 1 90 ? -11.303 -0.720 -2.071 1.00 93.75 90 SER A C 1
ATOM 712 O O . SER A 1 90 ? -11.039 -1.899 -1.824 1.00 93.75 90 SER A O 1
ATOM 714 N N . ASN A 1 91 ? -10.687 -0.038 -3.032 1.00 95.69 91 ASN A N 1
ATOM 715 C CA . ASN A 1 91 ? -9.645 -0.610 -3.865 1.00 95.69 91 ASN A CA 1
ATOM 716 C C . ASN A 1 91 ? -8.385 -0.950 -3.049 1.00 95.69 91 ASN A C 1
ATOM 718 O O . ASN A 1 91 ? -7.889 -2.066 -3.179 1.00 95.69 91 ASN A O 1
ATOM 722 N N . LEU A 1 92 ? -7.912 -0.085 -2.142 1.00 94.81 92 LEU A N 1
ATOM 723 C CA . LEU A 1 92 ? -6.781 -0.418 -1.258 1.00 94.81 92 LEU A CA 1
ATOM 724 C C . LEU A 1 92 ? -7.063 -1.642 -0.386 1.00 94.81 92 LEU A C 1
ATOM 726 O O . LEU A 1 92 ? -6.220 -2.535 -0.299 1.00 94.81 92 LEU A O 1
ATOM 730 N N . LEU A 1 93 ? -8.242 -1.716 0.234 1.00 95.38 93 LEU A N 1
ATOM 731 C CA . LEU A 1 93 ? -8.623 -2.859 1.062 1.00 95.38 93 LEU A CA 1
ATOM 732 C C . LEU A 1 93 ? -8.578 -4.164 0.253 1.00 95.38 93 LEU A C 1
ATOM 734 O O . LEU A 1 93 ? -7.916 -5.122 0.659 1.00 95.38 93 LEU A O 1
ATOM 738 N N . LYS A 1 94 ? -9.197 -4.176 -0.933 1.00 96.44 94 LYS A N 1
ATOM 739 C CA . LYS A 1 94 ? -9.183 -5.333 -1.842 1.00 96.44 94 LYS A CA 1
ATOM 740 C C . LYS A 1 94 ? -7.775 -5.687 -2.327 1.00 96.44 94 LYS A C 1
ATOM 742 O O . LYS A 1 94 ? -7.468 -6.871 -2.505 1.00 96.44 94 LYS A O 1
ATOM 747 N N . ALA A 1 95 ? -6.908 -4.691 -2.515 1.00 96.44 95 ALA A N 1
ATOM 748 C CA . ALA A 1 95 ? -5.511 -4.907 -2.876 1.00 96.44 95 ALA A CA 1
ATOM 749 C C . ALA A 1 95 ? -4.766 -5.666 -1.771 1.00 96.44 95 ALA A C 1
ATOM 751 O O . ALA A 1 95 ? -4.160 -6.704 -2.043 1.00 96.44 95 ALA A O 1
ATOM 752 N N . TYR A 1 96 ? -4.874 -5.218 -0.516 1.00 96.25 96 TYR A N 1
ATOM 753 C CA . TYR A 1 96 ? -4.227 -5.894 0.613 1.00 96.25 96 TYR A CA 1
ATOM 754 C C . TYR A 1 96 ? -4.841 -7.261 0.914 1.00 96.25 96 TYR A C 1
ATOM 756 O O . TYR A 1 96 ? -4.099 -8.193 1.215 1.00 96.25 96 TYR A O 1
ATOM 764 N N . GLN A 1 97 ? -6.154 -7.437 0.754 1.00 95.88 97 GLN A N 1
ATOM 765 C CA . GLN A 1 97 ? -6.786 -8.760 0.812 1.00 95.88 97 GLN A CA 1
ATOM 766 C C . GLN A 1 97 ? -6.184 -9.717 -0.225 1.00 95.88 97 GLN A C 1
ATOM 768 O O . GLN A 1 97 ? -5.777 -10.828 0.119 1.00 95.88 97 GLN A O 1
ATOM 773 N N . SER A 1 98 ? -6.065 -9.270 -1.477 1.00 95.31 98 SER A N 1
ATOM 774 C CA . SER A 1 98 ? -5.503 -10.083 -2.564 1.00 95.31 98 SER A CA 1
ATOM 775 C C . SER A 1 98 ? -4.025 -10.405 -2.311 1.00 95.31 98 SER A C 1
ATOM 777 O O . SER A 1 98 ? -3.617 -11.559 -2.409 1.00 95.31 98 SER A O 1
ATOM 779 N N . CYS A 1 99 ? -3.240 -9.418 -1.873 1.00 91.94 99 CYS A N 1
ATOM 780 C CA . CYS A 1 99 ? -1.810 -9.572 -1.606 1.00 91.94 99 CYS A CA 1
ATOM 781 C C . CYS A 1 99 ? -1.510 -10.461 -0.383 1.00 91.94 99 CYS A C 1
ATOM 783 O O . CYS A 1 99 ? -0.612 -11.300 -0.434 1.00 91.94 99 CYS A O 1
ATOM 785 N N . ILE A 1 100 ? -2.219 -10.267 0.734 1.00 90.19 100 ILE A N 1
ATOM 786 C CA . ILE A 1 100 ? -1.864 -10.854 2.040 1.00 90.19 100 ILE A CA 1
ATOM 787 C C . ILE A 1 100 ? -2.598 -12.172 2.300 1.00 90.19 100 ILE A C 1
ATOM 789 O O . ILE A 1 100 ? -2.025 -13.073 2.919 1.00 90.19 100 ILE A O 1
ATOM 793 N N . LYS A 1 101 ? -3.860 -12.291 1.865 1.00 87.75 101 LYS A N 1
ATOM 794 C CA . LYS A 1 101 ? -4.677 -13.492 2.104 1.00 87.75 101 LYS A CA 1
ATOM 795 C C . LYS A 1 101 ? -4.630 -14.464 0.934 1.00 87.75 101 LYS A C 1
ATOM 797 O O . LYS A 1 101 ? -4.441 -15.652 1.162 1.00 87.75 101 LYS A O 1
ATOM 802 N N . ALA A 1 102 ? -4.809 -13.964 -0.289 1.00 84.00 102 ALA A N 1
ATOM 803 C CA . ALA A 1 102 ? -4.865 -14.810 -1.483 1.00 84.00 102 ALA A CA 1
ATOM 804 C C . ALA A 1 102 ? -3.493 -15.035 -2.134 1.00 84.00 102 ALA A C 1
ATOM 806 O O . ALA A 1 102 ? -3.351 -15.950 -2.936 1.00 84.00 102 ALA A O 1
ATOM 807 N N . THR A 1 103 ? -2.499 -14.198 -1.808 1.00 88.81 103 THR A N 1
ATOM 808 C CA . THR A 1 103 ? -1.194 -14.182 -2.496 1.00 88.81 103 THR A CA 1
ATOM 809 C C . THR A 1 103 ? -1.362 -14.014 -4.019 1.00 88.81 103 THR A C 1
ATOM 811 O O . THR A 1 103 ? -0.540 -14.450 -4.816 1.00 88.81 103 THR A O 1
ATOM 814 N N . ASP A 1 104 ? -2.442 -13.341 -4.420 1.00 94.50 104 ASP A N 1
ATOM 815 C CA . ASP A 1 104 ? -2.793 -13.050 -5.806 1.00 94.50 104 ASP A CA 1
ATOM 816 C C . ASP A 1 104 ? -2.291 -11.643 -6.143 1.00 94.50 104 ASP A C 1
ATOM 818 O O . ASP A 1 104 ? -2.968 -10.629 -5.929 1.00 94.50 104 ASP A O 1
ATOM 822 N N . TYR A 1 105 ? -1.037 -11.587 -6.588 1.00 93.69 105 TYR A N 1
ATOM 823 C CA . TYR A 1 105 ? -0.342 -10.335 -6.867 1.00 93.69 105 TYR A CA 1
ATOM 824 C C . TYR A 1 105 ? -0.855 -9.642 -8.136 1.00 93.69 105 TYR A C 1
ATOM 826 O O . TYR A 1 105 ? -0.859 -8.415 -8.184 1.00 93.69 105 TYR A O 1
ATOM 834 N N . GLU A 1 106 ? -1.359 -10.380 -9.126 1.00 93.62 106 GLU A N 1
ATOM 835 C CA . GLU A 1 106 ? -1.928 -9.787 -10.344 1.00 93.62 106 GLU A CA 1
ATOM 836 C C . GLU A 1 106 ? -3.254 -9.085 -10.031 1.00 93.62 106 GLU A C 1
ATOM 838 O O . GLU A 1 106 ? -3.491 -7.937 -10.423 1.00 93.62 106 GLU A O 1
ATOM 843 N N . LYS A 1 107 ? -4.097 -9.711 -9.210 1.00 95.50 107 LYS A N 1
ATOM 844 C CA . LYS A 1 107 ? -5.317 -9.066 -8.729 1.00 95.50 107 LYS A CA 1
ATOM 845 C C . LYS A 1 107 ? -5.016 -7.897 -7.792 1.00 95.50 107 LYS A C 1
ATOM 847 O O . LYS A 1 107 ? -5.677 -6.858 -7.877 1.00 95.50 107 LYS A O 1
ATOM 852 N N . ALA A 1 108 ? -4.006 -8.032 -6.928 1.00 95.94 108 ALA A N 1
ATOM 853 C CA . ALA A 1 108 ? -3.547 -6.939 -6.073 1.00 95.94 108 ALA A CA 1
ATOM 854 C C . ALA A 1 108 ? -3.047 -5.740 -6.895 1.00 95.94 108 ALA A C 1
ATOM 856 O O . ALA A 1 108 ? -3.405 -4.609 -6.564 1.00 95.94 108 ALA A O 1
ATOM 857 N N . TYR A 1 109 ? -2.299 -5.974 -7.983 1.00 94.94 109 TYR A N 1
ATOM 858 C CA . TYR A 1 109 ? -1.889 -4.936 -8.936 1.00 94.94 109 TYR A CA 1
ATOM 859 C C . TYR A 1 109 ? -3.097 -4.133 -9.417 1.00 94.94 109 TYR A C 1
ATOM 861 O O . TYR A 1 109 ? -3.138 -2.916 -9.231 1.00 94.94 109 TYR A O 1
ATOM 869 N N . GLY A 1 110 ? -4.113 -4.816 -9.957 1.00 95.12 110 GLY A N 1
ATOM 870 C CA . GLY A 1 110 ? -5.283 -4.147 -10.526 1.00 95.12 110 GLY A CA 1
ATOM 871 C C . GLY A 1 110 ? -6.037 -3.300 -9.500 1.00 95.12 110 GLY A C 1
ATOM 872 O O . GLY A 1 110 ? -6.538 -2.225 -9.825 1.00 95.12 110 GLY A O 1
ATOM 873 N N . TYR A 1 111 ? -6.099 -3.745 -8.243 1.00 96.38 111 TYR A N 1
ATOM 874 C CA . TYR A 1 111 ? -6.707 -2.960 -7.171 1.00 96.38 111 TYR A CA 1
ATOM 875 C C . TYR A 1 111 ? -5.852 -1.772 -6.721 1.00 96.38 111 TYR A C 1
ATOM 877 O O . TYR A 1 111 ? -6.402 -0.691 -6.524 1.00 96.38 111 TYR A O 1
ATOM 885 N N . PHE A 1 112 ? -4.530 -1.915 -6.605 1.00 95.31 112 PHE A N 1
ATOM 886 C CA . PHE A 1 112 ? -3.661 -0.770 -6.315 1.00 95.31 112 PHE A CA 1
ATOM 887 C C . PHE A 1 112 ? -3.716 0.283 -7.427 1.00 95.31 112 PHE A C 1
ATOM 889 O O . PHE A 1 112 ? -3.845 1.471 -7.137 1.00 95.31 112 PHE A O 1
ATOM 896 N N . TYR A 1 113 ? -3.702 -0.146 -8.689 1.00 93.06 113 TYR A N 1
ATOM 897 C CA . TYR A 1 113 ? -3.810 0.753 -9.835 1.00 93.06 113 TYR A CA 1
ATOM 898 C C . TYR A 1 113 ? -5.155 1.496 -9.851 1.00 93.06 113 TYR A C 1
ATOM 900 O O . TYR A 1 113 ? -5.187 2.724 -9.920 1.00 93.06 113 TYR A O 1
ATOM 908 N N . ARG A 1 114 ? -6.276 0.780 -9.665 1.00 94.12 114 ARG A N 1
ATOM 909 C CA . ARG A 1 114 ? -7.606 1.405 -9.530 1.00 94.12 114 ARG A CA 1
ATOM 910 C C . ARG A 1 114 ? -7.700 2.342 -8.329 1.00 94.12 114 ARG A C 1
ATOM 912 O O . ARG A 1 114 ? -8.351 3.378 -8.423 1.00 94.12 114 ARG A O 1
ATOM 919 N N . SER A 1 115 ? -7.054 2.013 -7.208 1.00 93.19 115 SER A N 1
ATOM 920 C CA . SER A 1 115 ? -6.993 2.917 -6.058 1.00 93.19 115 SER A CA 1
ATOM 921 C C . SER A 1 115 ? -6.292 4.228 -6.395 1.00 93.19 115 SER A C 1
ATOM 923 O O . SER A 1 115 ? -6.732 5.261 -5.906 1.00 93.19 115 SER A O 1
ATOM 925 N N . TRP A 1 116 ? -5.204 4.196 -7.164 1.00 91.75 116 TRP A N 1
ATOM 926 C CA . TRP A 1 116 ? -4.545 5.421 -7.612 1.00 91.75 116 TRP A CA 1
ATOM 927 C C . TRP A 1 116 ? -5.455 6.213 -8.563 1.00 91.75 116 TRP A C 1
ATOM 929 O O . TRP A 1 116 ? -5.686 7.398 -8.342 1.00 91.75 116 TRP A O 1
ATOM 939 N N . ALA A 1 117 ? -6.058 5.545 -9.551 1.00 88.94 117 ALA A N 1
ATOM 940 C CA . ALA A 1 117 ? -6.920 6.185 -10.548 1.00 88.94 117 ALA A CA 1
ATOM 941 C C . ALA A 1 117 ? -8.198 6.822 -9.960 1.00 88.94 117 ALA A C 1
ATOM 943 O O . ALA A 1 117 ? -8.743 7.754 -10.540 1.00 88.94 117 ALA A O 1
ATOM 944 N N . THR A 1 118 ? -8.675 6.326 -8.815 1.00 89.94 118 THR A N 1
ATOM 945 C CA . THR A 1 118 ? -9.868 6.832 -8.103 1.00 89.94 118 THR A CA 1
ATOM 946 C C . THR A 1 118 ? -9.519 7.673 -6.870 1.00 89.94 118 THR A C 1
ATOM 948 O O . THR A 1 118 ? -10.408 8.071 -6.113 1.00 89.94 118 THR A O 1
ATOM 951 N N . GLY A 1 119 ? -8.227 7.915 -6.627 1.00 84.56 119 G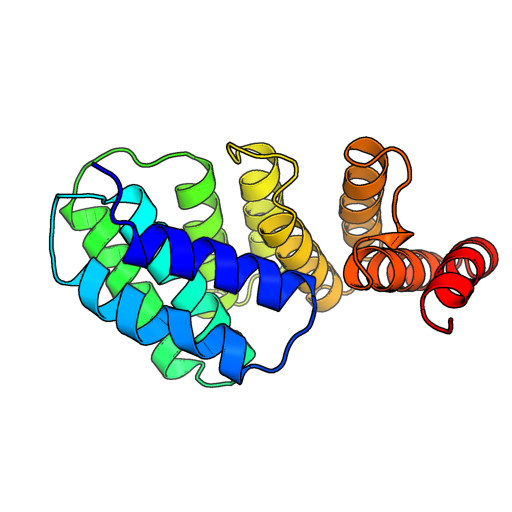LY A N 1
ATOM 952 C CA . GLY A 1 119 ? -7.750 8.712 -5.504 1.00 84.56 119 GLY A CA 1
ATOM 953 C C . GLY A 1 119 ? -8.067 10.204 -5.680 1.00 84.56 119 GLY A C 1
ATOM 954 O O . GLY A 1 119 ? -8.096 10.697 -6.803 1.00 84.56 119 GLY A O 1
ATOM 955 N N . PRO A 1 120 ? -8.266 10.959 -4.584 1.00 75.44 120 PRO A N 1
ATOM 956 C CA . PRO A 1 120 ? -8.577 12.392 -4.652 1.00 75.44 120 PRO A CA 1
ATOM 957 C C . PRO A 1 120 ? -7.404 13.256 -5.145 1.00 75.44 120 PRO A C 1
ATOM 959 O O . PRO A 1 120 ? -7.605 14.398 -5.547 1.00 75.44 120 PRO A O 1
ATOM 962 N N . HIS A 1 121 ? -6.184 12.716 -5.105 1.00 76.50 121 HIS A N 1
ATOM 963 C CA . HIS A 1 121 ? -4.953 13.392 -5.490 1.00 76.50 121 HIS A CA 1
ATOM 964 C C . HIS A 1 121 ? -4.170 12.468 -6.425 1.00 76.50 121 HIS A C 1
ATOM 966 O O . HIS A 1 121 ? -3.520 11.538 -5.960 1.00 76.50 121 HIS A O 1
ATOM 972 N N . HIS A 1 122 ? -4.222 12.701 -7.740 1.00 68.31 122 HIS A N 1
ATOM 973 C CA . HIS A 1 122 ? -3.461 11.895 -8.715 1.00 68.31 122 HIS A CA 1
ATOM 974 C C . HIS A 1 122 ? -1.935 12.012 -8.532 1.00 68.31 122 HIS A C 1
ATOM 976 O O . HIS A 1 122 ? -1.183 11.132 -8.951 1.00 68.31 122 HIS A O 1
ATOM 982 N N . GLU A 1 123 ? -1.493 13.070 -7.849 1.00 67.38 123 GLU A N 1
ATOM 983 C CA . GLU A 1 123 ? -0.129 13.286 -7.354 1.00 67.38 123 GLU A CA 1
ATOM 984 C C . GLU A 1 123 ? 0.263 12.359 -6.184 1.00 67.38 123 GLU A C 1
ATOM 986 O O . GLU A 1 123 ? 1.446 12.206 -5.883 1.00 67.38 123 GLU A O 1
ATOM 991 N N . ASP A 1 124 ? -0.694 11.691 -5.531 1.00 76.38 124 ASP A N 1
ATOM 992 C CA . ASP A 1 124 ? -0.405 10.686 -4.509 1.00 76.38 124 ASP A CA 1
ATOM 993 C C . ASP A 1 124 ? -0.011 9.353 -5.156 1.00 76.38 124 ASP A C 1
ATOM 995 O O . ASP A 1 124 ? -0.810 8.438 -5.379 1.00 76.38 124 ASP A O 1
ATOM 999 N N . LEU A 1 125 ? 1.281 9.244 -5.439 1.00 85.31 125 LEU A N 1
ATOM 1000 C CA . LEU A 1 125 ? 1.877 8.103 -6.124 1.00 85.31 125 LEU A CA 1
ATOM 1001 C C . LEU A 1 125 ? 1.990 6.840 -5.256 1.00 85.31 125 LEU A C 1
ATOM 1003 O O . LEU A 1 125 ? 2.501 5.823 -5.731 1.00 85.31 125 LEU A O 1
ATOM 1007 N N . PHE A 1 126 ? 1.544 6.860 -3.995 1.00 88.81 126 PHE A N 1
ATOM 1008 C CA . PHE A 1 126 ? 1.696 5.721 -3.086 1.00 88.81 126 PHE A CA 1
ATOM 1009 C C . PHE A 1 126 ? 1.048 4.439 -3.634 1.00 88.81 126 PHE A C 1
ATOM 1011 O O . PHE A 1 126 ? 1.680 3.380 -3.664 1.00 88.81 126 PHE A O 1
ATOM 1018 N N . ALA A 1 127 ? -0.207 4.520 -4.083 1.00 91.31 127 ALA A N 1
ATOM 1019 C CA . ALA A 1 127 ? -0.924 3.350 -4.588 1.00 91.31 127 ALA A CA 1
ATOM 1020 C C . ALA A 1 127 ? -0.324 2.852 -5.916 1.00 91.31 127 ALA A C 1
ATOM 1022 O O . ALA A 1 127 ? -0.152 1.647 -6.094 1.00 91.31 127 ALA A O 1
ATOM 1023 N N . LEU A 1 128 ? 0.109 3.763 -6.794 1.00 88.88 128 LEU A N 1
ATOM 1024 C CA . LEU A 1 128 ? 0.781 3.418 -8.049 1.00 88.88 128 LEU A CA 1
ATOM 1025 C C . LEU A 1 128 ? 2.132 2.725 -7.806 1.00 88.88 128 LEU A C 1
ATOM 1027 O O . LEU A 1 128 ? 2.433 1.706 -8.429 1.00 88.88 128 LEU A O 1
ATOM 1031 N N . LYS A 1 129 ? 2.900 3.190 -6.811 1.00 87.31 129 LYS A N 1
ATOM 1032 C CA . LYS A 1 129 ? 4.108 2.503 -6.332 1.00 87.31 129 LYS A CA 1
ATOM 1033 C C . LYS A 1 129 ? 3.811 1.069 -5.907 1.00 87.31 129 LYS A C 1
ATOM 1035 O O . LYS A 1 129 ? 4.559 0.153 -6.248 1.00 87.31 129 LYS A O 1
ATOM 1040 N N . ARG A 1 130 ? 2.738 0.854 -5.143 1.00 90.94 130 ARG A N 1
ATOM 1041 C CA . ARG A 1 130 ? 2.356 -0.491 -4.696 1.00 90.94 130 ARG A CA 1
ATOM 1042 C C . ARG A 1 130 ? 1.896 -1.374 -5.848 1.00 90.94 130 ARG A C 1
ATOM 1044 O O . ARG A 1 130 ? 2.297 -2.536 -5.868 1.00 90.94 130 ARG A O 1
ATOM 1051 N N . ALA A 1 131 ? 1.178 -0.830 -6.831 1.00 91.56 131 ALA A N 1
ATOM 1052 C CA . ALA A 1 131 ? 0.867 -1.546 -8.067 1.00 91.56 131 ALA A CA 1
ATOM 1053 C C . ALA A 1 131 ? 2.158 -2.041 -8.734 1.00 91.56 131 ALA A C 1
ATOM 1055 O O . ALA A 1 131 ? 2.321 -3.237 -8.947 1.00 91.56 131 ALA A O 1
ATOM 1056 N N . GLN A 1 132 ? 3.149 -1.173 -8.929 1.00 86.69 132 GLN A N 1
ATOM 1057 C CA . GLN A 1 132 ? 4.417 -1.575 -9.540 1.00 86.69 132 GLN A CA 1
ATOM 1058 C C . GLN A 1 132 ? 5.156 -2.680 -8.760 1.00 86.69 132 GLN A C 1
ATOM 1060 O O . GLN A 1 132 ? 5.678 -3.617 -9.363 1.00 86.69 132 GLN A O 1
ATOM 1065 N N . VAL A 1 133 ? 5.163 -2.628 -7.422 1.00 87.62 133 VAL A N 1
ATOM 1066 C CA . VAL A 1 133 ? 5.728 -3.712 -6.592 1.00 87.62 133 VAL A CA 1
ATOM 1067 C C . VAL A 1 133 ? 4.994 -5.036 -6.833 1.00 87.62 133 VAL A C 1
ATOM 1069 O O . VAL A 1 133 ? 5.635 -6.086 -6.869 1.00 87.62 133 VAL A O 1
ATOM 1072 N N . MET A 1 134 ? 3.672 -5.013 -7.027 1.00 92.88 134 MET A N 1
ATOM 1073 C CA . MET A 1 134 ? 2.911 -6.215 -7.383 1.00 92.88 134 MET A CA 1
ATOM 1074 C C . MET A 1 134 ? 3.256 -6.724 -8.787 1.00 92.88 134 MET A C 1
ATOM 1076 O O . MET A 1 134 ? 3.467 -7.923 -8.954 1.00 92.88 134 MET A O 1
ATOM 1080 N N . ALA A 1 135 ? 3.383 -5.835 -9.776 1.00 89.62 135 ALA A N 1
ATOM 1081 C CA . ALA A 1 135 ? 3.793 -6.209 -11.133 1.00 89.62 135 ALA A CA 1
ATOM 1082 C C . ALA A 1 135 ? 5.176 -6.885 -11.141 1.00 89.62 135 ALA A C 1
ATOM 1084 O O . ALA A 1 135 ? 5.363 -7.920 -11.782 1.00 89.62 135 ALA A O 1
ATOM 1085 N N . LEU A 1 136 ? 6.107 -6.370 -10.330 1.00 86.88 136 LEU A N 1
ATOM 1086 C CA . LEU A 1 136 ? 7.414 -6.987 -10.101 1.00 86.88 136 LEU A CA 1
ATOM 1087 C C . LEU A 1 136 ? 7.320 -8.374 -9.473 1.00 86.88 136 LEU A C 1
ATOM 1089 O O . LEU A 1 136 ? 7.991 -9.298 -9.924 1.00 86.88 136 LEU A O 1
ATOM 1093 N N . LYS A 1 137 ? 6.466 -8.547 -8.459 1.00 88.00 137 LYS A N 1
ATOM 1094 C CA . LYS A 1 137 ? 6.214 -9.863 -7.850 1.00 88.00 137 LYS A CA 1
ATOM 1095 C C . LYS A 1 137 ? 5.646 -10.876 -8.847 1.00 88.00 137 LYS A C 1
ATOM 1097 O O . LYS A 1 137 ? 5.892 -12.065 -8.677 1.00 88.00 137 LYS A O 1
ATOM 1102 N N . CYS A 1 138 ? 4.930 -10.413 -9.870 1.00 89.00 138 CYS A N 1
ATOM 1103 C CA . CYS A 1 138 ? 4.390 -11.254 -10.937 1.00 89.00 138 CYS A CA 1
ATOM 1104 C C . CYS A 1 138 ? 5.377 -11.509 -12.089 1.00 89.00 138 CYS A C 1
ATOM 1106 O O . CYS A 1 138 ? 5.061 -12.304 -12.968 1.00 89.00 138 CYS A O 1
ATOM 1108 N N . GLY A 1 139 ? 6.523 -10.816 -12.146 1.00 84.75 139 GLY A N 1
ATOM 1109 C CA . GLY A 1 139 ? 7.399 -10.836 -13.326 1.00 84.75 139 GLY A CA 1
ATOM 1110 C C . GLY A 1 139 ? 6.737 -10.262 -14.587 1.00 84.75 139 GLY A C 1
ATOM 1111 O O . GLY A 1 139 ? 7.072 -10.660 -15.699 1.00 84.75 139 GLY A O 1
ATOM 1112 N N . ARG A 1 140 ? 5.757 -9.364 -14.424 1.00 84.50 140 ARG A N 1
ATOM 1113 C CA . ARG A 1 140 ? 4.937 -8.809 -15.511 1.00 84.50 140 ARG A CA 1
ATOM 1114 C C . ARG A 1 140 ? 5.468 -7.446 -15.944 1.00 84.50 140 ARG A C 1
ATOM 1116 O O . ARG A 1 140 ? 4.989 -6.410 -15.480 1.00 84.50 140 ARG A O 1
ATOM 1123 N N . SER A 1 141 ? 6.484 -7.451 -16.810 1.00 78.88 141 SER A N 1
ATOM 1124 C CA . SER A 1 141 ? 7.118 -6.227 -17.326 1.00 78.88 141 SER A CA 1
ATOM 1125 C C . SER A 1 141 ? 6.132 -5.302 -18.038 1.00 78.88 141 SER A C 1
ATOM 1127 O O . SER A 1 141 ? 6.247 -4.087 -17.933 1.00 78.88 141 SER A O 1
ATOM 1129 N N . ASP A 1 142 ? 5.120 -5.849 -18.708 1.00 82.44 142 ASP A N 1
ATOM 1130 C CA . ASP A 1 142 ? 4.016 -5.100 -19.318 1.00 82.44 142 ASP A CA 1
ATOM 1131 C C . ASP A 1 142 ? 3.277 -4.208 -18.305 1.00 82.44 142 ASP A C 1
ATOM 1133 O O . ASP A 1 142 ? 3.113 -3.010 -18.534 1.00 82.44 142 ASP A O 1
ATOM 1137 N N . LEU A 1 143 ? 2.926 -4.758 -17.140 1.00 84.00 143 LEU A N 1
ATOM 1138 C CA . LEU A 1 143 ? 2.225 -4.031 -16.075 1.00 84.00 143 LEU A CA 1
ATOM 1139 C C . LEU A 1 143 ? 3.115 -2.987 -15.379 1.00 84.00 143 LEU A C 1
ATOM 1141 O O . LEU A 1 143 ? 2.623 -1.977 -14.864 1.00 84.00 143 LEU A O 1
ATOM 1145 N N . ILE A 1 144 ? 4.432 -3.222 -15.361 1.00 78.06 144 ILE A N 1
ATOM 1146 C CA . ILE A 1 144 ? 5.422 -2.249 -14.881 1.00 78.06 144 ILE A CA 1
ATOM 1147 C C . ILE A 1 144 ? 5.450 -1.034 -15.813 1.00 78.06 144 ILE A C 1
ATOM 1149 O O . ILE A 1 144 ? 5.424 0.098 -15.329 1.00 78.06 144 ILE A O 1
ATOM 1153 N N . HIS A 1 145 ? 5.450 -1.256 -17.131 1.00 75.75 145 HIS A N 1
ATOM 1154 C CA . HIS A 1 145 ? 5.400 -0.173 -18.116 1.00 75.75 145 HIS A CA 1
ATOM 1155 C C . HIS A 1 145 ? 4.119 0.633 -18.039 1.00 75.75 145 HIS A C 1
ATOM 1157 O O . HIS A 1 145 ? 4.186 1.855 -18.113 1.00 75.75 145 HIS A O 1
ATOM 1163 N N . GLU A 1 146 ? 2.973 -0.023 -17.866 1.00 82.06 146 GLU A N 1
ATOM 1164 C CA . GLU A 1 146 ? 1.695 0.669 -17.698 1.00 82.06 146 GLU A CA 1
ATOM 1165 C C . GLU A 1 146 ? 1.751 1.641 -16.509 1.00 82.06 146 GLU A C 1
ATOM 1167 O O . GLU A 1 146 ? 1.460 2.828 -16.658 1.00 82.06 146 GLU A O 1
ATOM 1172 N N . ALA A 1 147 ? 2.248 1.181 -15.355 1.00 77.00 147 ALA A N 1
ATOM 1173 C CA . ALA A 1 147 ? 2.397 2.033 -14.176 1.00 77.00 147 ALA A CA 1
ATOM 1174 C C . ALA A 1 147 ? 3.387 3.195 -14.400 1.00 77.00 147 ALA A C 1
ATOM 1176 O O . ALA A 1 147 ? 3.155 4.312 -13.939 1.00 77.00 147 ALA A O 1
ATOM 1177 N N . ILE A 1 148 ? 4.481 2.951 -15.127 1.00 74.12 148 ILE A N 1
ATOM 1178 C CA . ILE A 1 148 ? 5.476 3.975 -15.477 1.00 74.12 148 ILE A CA 1
ATOM 1179 C C . ILE A 1 148 ? 4.916 5.001 -16.466 1.00 74.12 148 ILE A C 1
ATOM 1181 O O . ILE A 1 148 ? 5.148 6.199 -16.305 1.00 74.12 148 ILE A O 1
ATOM 1185 N N . ALA A 1 149 ? 4.168 4.565 -17.476 1.00 77.56 149 ALA A N 1
ATOM 1186 C CA . ALA A 1 149 ? 3.566 5.454 -18.462 1.00 77.56 149 ALA A CA 1
ATOM 1187 C C . ALA A 1 149 ? 2.614 6.455 -17.794 1.00 77.56 149 ALA A C 1
ATOM 1189 O O . ALA A 1 149 ? 2.629 7.641 -18.125 1.00 77.56 149 ALA A O 1
ATOM 1190 N N . GLU A 1 150 ? 1.842 6.007 -16.805 1.00 78.62 150 GLU A N 1
ATOM 1191 C CA . GLU A 1 150 ? 0.982 6.890 -16.018 1.00 78.62 150 GLU A CA 1
ATOM 1192 C C . GLU A 1 150 ? 1.762 7.878 -15.140 1.00 78.62 150 GLU A C 1
ATOM 1194 O O . GLU A 1 150 ? 1.372 9.047 -15.039 1.00 78.62 150 GLU A O 1
ATOM 1199 N N . LEU A 1 151 ? 2.902 7.463 -14.570 1.00 72.62 151 LEU A N 1
ATOM 1200 C CA . LEU A 1 151 ? 3.805 8.379 -13.860 1.00 72.62 151 LEU A CA 1
ATOM 1201 C C . LEU A 1 151 ? 4.254 9.528 -14.772 1.00 72.62 151 LEU A C 1
ATOM 1203 O O . LEU A 1 151 ? 4.172 10.690 -14.368 1.00 72.62 151 LEU A O 1
ATOM 1207 N N . TYR A 1 152 ? 4.661 9.218 -16.008 1.00 69.56 152 TYR A N 1
ATOM 1208 C CA . TYR A 1 152 ? 5.077 10.222 -16.993 1.00 69.56 152 TYR A CA 1
ATOM 1209 C C . TYR A 1 152 ? 3.950 11.152 -17.435 1.00 69.56 152 TYR A C 1
ATOM 1211 O O . TYR A 1 152 ? 4.176 12.352 -17.572 1.00 69.56 152 TYR A O 1
ATOM 1219 N N . LYS A 1 153 ? 2.745 10.621 -17.675 1.00 71.38 153 LYS A N 1
ATOM 1220 C CA . LYS A 1 153 ? 1.589 11.445 -18.069 1.00 71.38 153 LYS A CA 1
ATOM 1221 C C . LYS A 1 153 ? 1.196 12.424 -16.969 1.00 71.38 153 LYS A C 1
ATOM 1223 O O . LYS A 1 153 ? 0.870 13.571 -17.254 1.00 71.38 153 LYS A O 1
ATOM 1228 N N . THR A 1 154 ?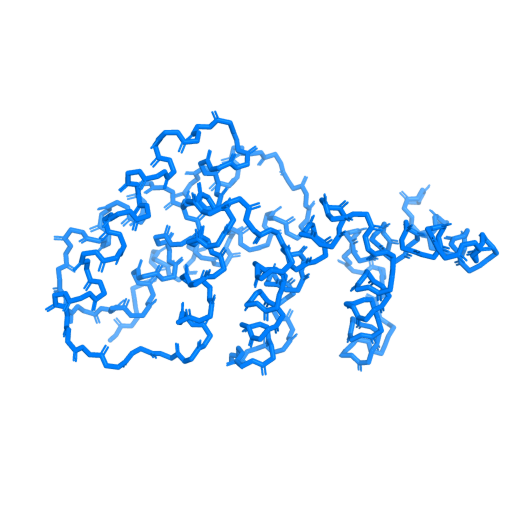 1.217 11.958 -15.723 1.00 68.62 154 THR A N 1
ATOM 1229 C CA . THR A 1 154 ? 0.775 12.748 -14.566 1.00 68.62 154 THR A CA 1
ATOM 1230 C C . THR A 1 154 ? 1.819 13.790 -14.168 1.00 68.62 154 THR A C 1
ATOM 1232 O O . THR A 1 154 ? 1.471 14.871 -13.701 1.00 68.62 154 THR A O 1
ATOM 1235 N N . HIS A 1 155 ? 3.102 13.492 -14.380 1.00 64.69 155 HIS A N 1
ATOM 1236 C CA . HIS A 1 155 ? 4.209 14.376 -14.042 1.00 64.69 155 HIS A CA 1
ATOM 1237 C C . HIS A 1 155 ? 4.994 14.692 -15.308 1.00 64.69 155 HIS A C 1
ATOM 1239 O O . HIS A 1 155 ? 5.956 14.001 -15.646 1.00 64.69 155 HIS A O 1
ATOM 1245 N N . SER A 1 156 ? 4.598 15.775 -15.980 1.00 52.06 156 SER A N 1
ATOM 1246 C CA . SER A 1 156 ? 5.343 16.416 -17.067 1.00 52.0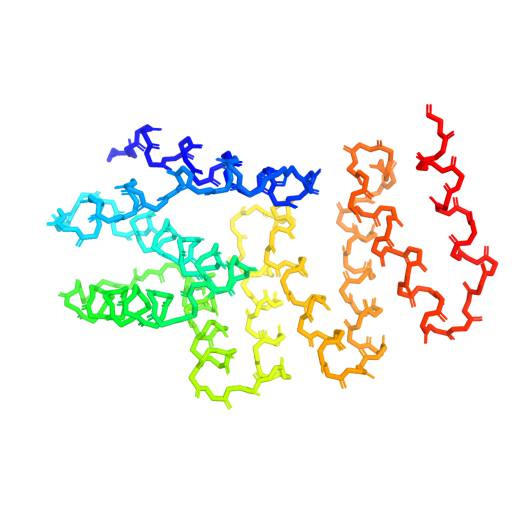6 156 SER A CA 1
ATOM 1247 C C . SER A 1 156 ? 6.714 16.897 -16.562 1.00 52.06 156 SER A C 1
ATOM 1249 O O . SER A 1 156 ? 6.916 18.072 -16.284 1.00 52.06 156 SER A O 1
ATOM 1251 N N . PHE A 1 157 ? 7.639 15.954 -16.385 1.00 51.88 157 PHE A N 1
ATOM 1252 C CA . PHE A 1 157 ? 9.065 16.116 -16.112 1.00 51.88 157 PHE A CA 1
ATOM 1253 C C . PHE A 1 157 ? 9.450 17.108 -14.995 1.00 51.88 157 PHE A C 1
ATOM 1255 O O . PHE A 1 157 ? 10.060 18.146 -15.226 1.00 51.88 157 PHE A O 1
ATOM 1262 N N . SER A 1 158 ? 9.250 16.677 -13.746 1.00 52.16 158 SER A N 1
ATOM 1263 C CA . SER A 1 158 ? 10.210 16.926 -12.657 1.00 52.16 158 SER A CA 1
ATOM 1264 C C . SER A 1 158 ? 10.551 15.588 -11.997 1.00 52.16 158 SER A C 1
ATOM 1266 O O . SER A 1 158 ? 10.228 15.317 -10.846 1.00 52.16 158 SER A O 1
ATOM 1268 N N . LEU A 1 159 ? 11.180 14.688 -12.754 1.00 51.53 159 LEU A N 1
ATOM 1269 C CA . LEU A 1 159 ? 11.666 13.408 -12.218 1.00 51.53 159 LEU A CA 1
ATOM 1270 C C . LEU A 1 159 ? 12.828 13.600 -11.223 1.00 51.53 159 LEU A C 1
ATOM 1272 O O . LEU A 1 159 ? 13.167 12.679 -10.486 1.00 51.53 159 LEU A O 1
ATOM 1276 N N . SER A 1 160 ? 13.380 14.816 -11.147 1.00 49.81 160 SER A N 1
ATOM 1277 C CA . SER A 1 160 ? 14.405 15.246 -10.194 1.00 49.81 160 SER A CA 1
ATOM 1278 C C . SER A 1 160 ? 13.914 15.415 -8.752 1.00 49.81 160 SER A C 1
ATOM 1280 O O . SER A 1 160 ? 14.745 15.480 -7.854 1.00 49.81 160 SER A O 1
ATOM 1282 N N . THR A 1 161 ? 12.605 15.511 -8.494 1.00 52.00 161 THR A N 1
ATOM 1283 C CA . THR A 1 161 ? 12.090 15.772 -7.132 1.00 52.00 161 THR A CA 1
ATOM 1284 C C . THR A 1 161 ? 11.777 14.517 -6.323 1.00 52.00 161 THR A C 1
ATOM 1286 O O . THR A 1 161 ? 11.599 14.621 -5.113 1.00 52.00 161 THR A O 1
ATOM 1289 N N . ILE A 1 162 ? 11.726 13.331 -6.938 1.00 59.78 162 ILE A N 1
ATOM 1290 C CA . ILE A 1 162 ? 11.435 12.085 -6.217 1.00 59.78 162 ILE A CA 1
ATOM 1291 C C . ILE A 1 162 ? 12.381 10.979 -6.713 1.00 59.78 162 ILE A C 1
ATOM 1293 O O . ILE A 1 162 ? 12.098 10.360 -7.742 1.00 59.78 162 ILE A O 1
ATOM 1297 N N . PRO A 1 163 ? 13.464 10.666 -5.973 1.00 61.09 163 PRO A N 1
ATOM 1298 C CA . PRO A 1 163 ? 14.425 9.611 -6.324 1.00 61.09 163 PRO A CA 1
ATOM 1299 C C . PRO A 1 163 ? 13.778 8.253 -6.635 1.00 61.09 163 PRO A C 1
ATOM 1301 O O . PRO A 1 163 ? 14.264 7.497 -7.474 1.00 61.09 163 PRO A O 1
ATOM 1304 N N . PHE A 1 164 ? 12.634 7.962 -6.005 1.00 67.12 164 PHE A N 1
ATOM 1305 C CA . PHE A 1 164 ? 11.828 6.784 -6.312 1.00 67.12 164 PHE A CA 1
ATOM 1306 C C . PHE A 1 164 ? 11.354 6.735 -7.762 1.00 67.12 164 PHE A C 1
ATOM 1308 O O . PHE A 1 164 ? 11.465 5.679 -8.374 1.00 67.12 164 PHE A O 1
ATOM 1315 N N . MET A 1 165 ? 10.867 7.840 -8.330 1.00 67.50 165 MET A N 1
ATOM 1316 C CA . MET A 1 165 ? 10.356 7.829 -9.701 1.00 67.50 165 MET A CA 1
ATOM 1317 C C . MET A 1 165 ? 11.471 7.523 -10.702 1.00 67.50 165 MET A C 1
ATOM 1319 O O . MET A 1 165 ? 11.287 6.665 -11.557 1.00 67.50 165 MET A O 1
ATOM 1323 N N . ALA A 1 166 ? 12.645 8.147 -10.555 1.00 70.38 166 ALA A N 1
ATOM 1324 C CA . ALA A 1 166 ? 13.785 7.899 -11.438 1.00 70.38 166 ALA A CA 1
ATOM 1325 C C . ALA A 1 166 ? 14.250 6.433 -11.383 1.00 70.38 166 ALA A C 1
ATOM 1327 O O . ALA A 1 166 ? 14.404 5.799 -12.426 1.00 70.38 166 ALA A O 1
ATOM 1328 N N . GLY A 1 167 ? 14.401 5.866 -10.179 1.00 71.75 167 GLY A N 1
ATOM 1329 C CA . GLY A 1 167 ? 14.801 4.466 -10.015 1.00 71.75 167 GLY A CA 1
ATOM 1330 C C . GLY A 1 167 ? 13.763 3.474 -10.551 1.00 71.75 167 GLY A C 1
ATOM 1331 O O . GLY A 1 167 ? 14.121 2.508 -11.219 1.00 71.75 167 GLY A O 1
ATOM 1332 N N . MET A 1 168 ? 12.473 3.723 -10.312 1.00 73.75 168 MET A N 1
ATOM 1333 C CA . MET A 1 168 ? 11.400 2.843 -10.791 1.00 73.75 168 MET A CA 1
ATOM 1334 C C . MET A 1 168 ? 11.238 2.862 -12.304 1.00 73.75 168 MET A C 1
ATOM 1336 O O . MET A 1 168 ? 10.970 1.820 -12.900 1.00 73.75 168 MET A O 1
ATOM 1340 N N . VAL A 1 169 ? 11.366 4.041 -12.906 1.00 71.88 169 VAL A N 1
ATOM 1341 C CA . VAL A 1 169 ? 11.328 4.225 -14.355 1.00 71.88 169 VAL A CA 1
ATOM 1342 C C . VAL A 1 169 ? 12.513 3.512 -14.995 1.00 71.88 169 VAL A C 1
ATOM 1344 O O . VAL A 1 169 ? 12.317 2.705 -15.897 1.00 71.88 169 VAL A O 1
ATOM 1347 N N . SER A 1 170 ? 13.721 3.767 -14.483 1.00 76.31 170 SER A N 1
ATOM 1348 C CA . SER A 1 170 ? 14.951 3.140 -14.967 1.00 76.31 170 SER A CA 1
ATOM 1349 C C . SER A 1 170 ? 14.838 1.616 -14.943 1.00 76.31 170 SER A C 1
ATOM 1351 O O . SER A 1 170 ? 14.980 0.966 -15.974 1.00 76.31 170 SER A O 1
ATOM 1353 N N . PHE A 1 171 ? 14.445 1.052 -13.801 1.00 76.50 171 PHE A N 1
ATOM 1354 C CA . PHE A 1 171 ? 14.318 -0.391 -13.655 1.00 76.50 171 PHE A CA 1
ATOM 1355 C C . PHE A 1 171 ? 13.236 -0.998 -14.556 1.00 76.50 171 PHE A C 1
ATOM 1357 O O . PHE A 1 171 ? 13.441 -2.068 -15.121 1.00 76.50 171 PHE A O 1
ATOM 1364 N N . GLY A 1 172 ? 12.090 -0.332 -14.729 1.00 73.06 172 GLY A N 1
ATOM 1365 C CA . GLY A 1 172 ? 11.075 -0.821 -15.662 1.00 73.06 172 GLY A CA 1
ATOM 1366 C C . GLY A 1 172 ? 11.563 -0.838 -17.107 1.00 73.06 172 GLY A C 1
ATOM 1367 O O . GLY A 1 172 ? 11.387 -1.848 -17.779 1.00 73.06 172 GLY A O 1
ATOM 1368 N N . LEU A 1 173 ? 12.249 0.221 -17.547 1.00 75.88 173 LEU A N 1
ATOM 1369 C CA . LEU A 1 173 ? 12.849 0.295 -18.883 1.00 75.88 173 LEU A CA 1
ATOM 1370 C C . LEU A 1 173 ? 13.891 -0.815 -19.106 1.00 75.88 173 LEU A C 1
ATOM 1372 O O . LEU A 1 173 ? 13.892 -1.442 -20.164 1.00 75.88 173 LEU A O 1
ATOM 1376 N N . GLU A 1 174 ? 14.704 -1.151 -18.098 1.00 80.25 174 GLU A N 1
ATOM 1377 C CA . GLU A 1 174 ? 15.608 -2.312 -18.171 1.00 80.25 174 GLU A CA 1
ATOM 1378 C C . GLU A 1 174 ? 14.848 -3.632 -18.342 1.00 80.25 174 GLU A C 1
ATOM 1380 O O . GLU A 1 174 ? 15.236 -4.465 -19.161 1.00 80.25 174 GLU A O 1
ATOM 1385 N N . GLN A 1 175 ? 13.738 -3.825 -17.618 1.00 75.38 175 GLN A N 1
ATOM 1386 C CA . GLN A 1 175 ? 12.885 -5.012 -17.774 1.00 75.38 175 GLN A CA 1
ATOM 1387 C C . GLN A 1 175 ? 12.184 -5.070 -19.146 1.00 75.38 175 GLN A C 1
ATOM 1389 O O . GLN A 1 175 ? 11.731 -6.143 -19.551 1.00 75.38 175 GLN A O 1
ATOM 1394 N N . ALA A 1 176 ? 12.096 -3.945 -19.864 1.00 69.44 176 ALA A N 1
ATOM 1395 C CA . ALA A 1 176 ? 11.658 -3.858 -21.262 1.00 69.44 176 ALA A CA 1
ATOM 1396 C C . ALA A 1 176 ? 12.743 -4.219 -22.279 1.00 69.44 176 ALA A C 1
ATOM 1398 O O . ALA A 1 176 ? 12.431 -4.405 -23.455 1.00 69.44 176 ALA A O 1
ATOM 1399 N N . GLY A 1 177 ? 14.011 -4.218 -21.863 1.00 77.06 177 GLY A N 1
ATOM 1400 C CA . GLY A 1 177 ? 15.155 -4.193 -22.770 1.00 77.06 177 GLY A CA 1
ATOM 1401 C C . GLY A 1 177 ? 15.496 -2.803 -23.330 1.00 77.06 177 GLY A C 1
ATOM 1402 O O . GLY A 1 177 ? 16.362 -2.713 -24.200 1.00 77.06 177 GLY A O 1
ATOM 1403 N N . ASP A 1 178 ? 14.878 -1.718 -22.843 1.00 79.94 178 ASP A N 1
ATOM 1404 C CA . ASP A 1 178 ? 15.249 -0.336 -23.193 1.00 79.94 178 ASP A CA 1
ATOM 1405 C C . ASP A 1 178 ? 16.338 0.203 -22.248 1.00 79.94 178 ASP A C 1
ATOM 1407 O O . ASP A 1 178 ? 16.129 1.100 -21.426 1.00 79.94 178 ASP A O 1
ATOM 1411 N N . TYR A 1 179 ? 17.539 -0.361 -22.370 1.00 82.62 179 TYR A N 1
ATOM 1412 C CA . TYR A 1 179 ? 18.692 0.032 -21.554 1.00 82.62 179 TYR A CA 1
ATOM 1413 C C . TYR A 1 179 ? 19.116 1.489 -21.797 1.00 82.62 179 TYR A C 1
ATOM 1415 O O . TYR A 1 179 ? 19.480 2.199 -20.861 1.00 82.62 179 TYR A O 1
ATOM 1423 N N . SER A 1 180 ? 19.015 1.974 -23.038 1.00 80.06 180 SER A N 1
ATOM 1424 C CA . SER A 1 180 ? 19.358 3.360 -23.377 1.00 80.06 180 SER A CA 1
ATOM 1425 C C . SER A 1 180 ? 18.383 4.372 -22.773 1.00 80.06 180 SER A C 1
ATOM 1427 O O . SER A 1 180 ? 18.794 5.477 -22.410 1.00 80.06 180 SER A O 1
ATOM 1429 N N . GLY A 1 181 ? 17.099 4.023 -22.664 1.00 76.12 181 GLY A N 1
ATOM 1430 C CA . GLY A 1 181 ? 16.118 4.791 -21.905 1.00 76.12 181 GLY A CA 1
ATOM 1431 C C . GLY A 1 181 ? 16.411 4.752 -20.405 1.00 76.12 181 GLY A C 1
ATOM 1432 O O . GLY A 1 181 ? 16.410 5.802 -19.759 1.00 76.12 181 GLY A O 1
ATOM 1433 N N . ALA A 1 182 ? 16.723 3.571 -19.863 1.00 76.69 182 ALA A N 1
ATOM 1434 C CA . ALA A 1 182 ? 17.004 3.376 -18.442 1.00 76.69 182 ALA A CA 1
ATOM 1435 C C . ALA A 1 182 ? 18.199 4.198 -17.932 1.00 76.69 182 ALA A C 1
ATOM 1437 O O . ALA A 1 182 ? 18.095 4.845 -16.883 1.00 76.69 182 ALA A O 1
ATOM 1438 N N . GLU A 1 183 ? 19.304 4.230 -18.683 1.00 76.31 183 GLU A N 1
ATOM 1439 C CA . GLU A 1 183 ? 20.530 4.957 -18.322 1.00 76.31 183 GLU A CA 1
ATOM 1440 C C . GLU A 1 183 ? 20.303 6.465 -18.152 1.00 76.31 183 GLU A C 1
ATOM 1442 O O . GLU A 1 183 ? 20.910 7.097 -17.283 1.00 76.31 183 GLU A O 1
ATOM 1447 N N . ARG A 1 184 ? 19.373 7.052 -18.917 1.00 73.69 184 ARG A N 1
ATOM 1448 C CA . ARG A 1 184 ? 19.042 8.486 -18.821 1.00 73.69 184 ARG A CA 1
ATOM 1449 C C . ARG A 1 184 ? 18.477 8.874 -17.454 1.00 73.69 184 ARG A C 1
ATOM 1451 O O . ARG A 1 184 ? 18.558 10.043 -17.082 1.00 73.69 184 ARG A O 1
ATOM 1458 N N . PHE A 1 185 ? 17.942 7.912 -16.701 1.00 66.88 185 PHE A N 1
ATOM 1459 C CA . PHE A 1 185 ? 17.393 8.122 -15.360 1.00 66.88 185 PHE A CA 1
ATOM 1460 C C . PHE A 1 185 ? 18.396 7.829 -14.237 1.00 66.88 185 PHE A C 1
ATOM 1462 O O . PHE A 1 185 ? 18.283 8.428 -13.168 1.00 66.88 185 PHE A O 1
ATOM 1469 N N . ILE A 1 186 ? 19.418 7.000 -14.482 1.00 60.06 186 ILE A N 1
ATOM 1470 C CA . ILE A 1 186 ? 20.470 6.676 -13.497 1.00 60.06 186 ILE A CA 1
ATOM 1471 C C . ILE A 1 186 ? 21.332 7.910 -13.184 1.00 60.06 186 ILE A C 1
ATOM 1473 O O . ILE A 1 186 ? 21.676 8.151 -12.027 1.00 60.06 186 ILE A O 1
ATOM 1477 N N . VAL A 1 187 ? 21.595 8.762 -14.183 1.00 51.84 187 VAL A N 1
ATOM 1478 C CA . VAL A 1 187 ? 22.420 9.983 -14.044 1.00 51.84 187 VAL A CA 1
ATOM 1479 C C . VAL A 1 187 ? 21.844 10.995 -13.034 1.00 51.84 187 VAL A C 1
ATOM 1481 O O . VAL A 1 187 ? 22.589 11.809 -12.488 1.00 51.84 187 VAL A O 1
ATOM 1484 N N . TYR A 1 188 ? 20.543 10.933 -12.734 1.00 50.12 188 TYR A N 1
ATOM 1485 C CA . TYR A 1 188 ? 19.890 11.807 -11.750 1.00 50.12 188 TYR A CA 1
ATOM 1486 C C . TYR A 1 188 ? 20.034 11.333 -10.297 1.00 50.12 188 TYR A C 1
ATOM 1488 O O . TYR A 1 188 ? 19.798 12.123 -9.389 1.00 50.12 188 TYR A O 1
ATOM 1496 N N . ILE A 1 189 ? 20.413 10.073 -10.066 1.00 48.03 189 ILE A N 1
ATOM 1497 C CA . ILE A 1 189 ? 20.517 9.472 -8.722 1.00 48.03 189 ILE A CA 1
ATOM 1498 C C . ILE A 1 189 ? 21.950 9.615 -8.163 1.00 48.03 189 ILE A C 1
ATOM 1500 O O . ILE A 1 189 ? 22.173 9.466 -6.966 1.00 48.03 189 ILE A O 1
ATOM 1504 N N . SER A 1 190 ? 22.932 9.913 -9.022 1.00 43.06 190 SER A N 1
ATOM 1505 C CA . SER A 1 190 ? 24.366 9.962 -8.685 1.00 43.06 190 SER A CA 1
ATOM 1506 C C . SER A 1 190 ? 24.946 11.376 -8.499 1.00 43.06 190 SER A C 1
ATOM 1508 O O . SER A 1 190 ? 26.168 11.516 -8.439 1.00 43.06 190 SER A O 1
ATOM 1510 N N . LYS A 1 191 ? 24.105 12.415 -8.440 1.00 41.72 191 LYS A N 1
ATOM 1511 C CA . LYS A 1 191 ? 24.493 13.799 -8.117 1.00 41.72 191 LYS A CA 1
ATOM 1512 C C . LYS A 1 191 ? 23.888 14.214 -6.787 1.00 41.72 191 LYS A C 1
ATOM 1514 O O . LYS A 1 191 ? 24.588 14.946 -6.057 1.00 41.72 191 LYS A O 1
#

Organism: Perkinsus marinus (strain ATCC 50983 / TXsc) (NCBI:txid423536)